Protein AF-A0A7H4LMU4-F1 (afdb_monomer_lite)

Organism: Triticum aestivum (NCBI:txid4565)

Radius of gyration: 46.39 Å; chains: 1; bounding box: 99×29×148 Å

InterPro domains:
  IPR010666 Zinc finger, GRF-type [PS51999] (40-100)

Structure (mmCIF, N/CA/C/O backbone):
data_AF-A0A7H4LMU4-F1
#
_entry.id   AF-A0A7H4LMU4-F1
#
loop_
_atom_site.group_PDB
_atom_site.id
_atom_site.type_symbol
_atom_site.label_atom_id
_atom_site.label_alt_id
_atom_site.label_comp_id
_atom_site.label_asym_id
_atom_site.label_entity_id
_atom_site.label_seq_id
_atom_site.pdbx_PDB_ins_code
_atom_site.Cartn_x
_atom_site.Cartn_y
_atom_site.Cartn_z
_atom_site.occupancy
_atom_site.B_iso_or_equiv
_atom_site.auth_seq_id
_atom_site.auth_comp_id
_atom_site.auth_asym_id
_atom_site.auth_atom_id
_atom_site.pdbx_PDB_model_num
ATOM 1 N N . MET A 1 1 ? -43.221 9.398 47.547 1.00 35.50 1 MET A N 1
ATOM 2 C CA . MET A 1 1 ? -42.516 10.028 46.412 1.00 35.50 1 MET A CA 1
ATOM 3 C C . MET A 1 1 ? -41.395 9.095 45.989 1.00 35.50 1 MET A C 1
ATOM 5 O O . MET A 1 1 ? -40.443 8.945 46.739 1.00 35.50 1 MET A O 1
ATOM 9 N N . ALA A 1 2 ? -41.553 8.392 44.868 1.00 40.28 2 ALA A N 1
ATOM 10 C CA . ALA A 1 2 ? -40.481 7.591 44.286 1.00 40.28 2 ALA A CA 1
ATOM 11 C C . ALA A 1 2 ? -39.760 8.475 43.265 1.00 40.28 2 ALA A C 1
ATOM 13 O O . ALA A 1 2 ? -40.373 8.904 42.289 1.00 40.28 2 ALA A O 1
ATOM 14 N N . SER A 1 3 ? -38.494 8.805 43.527 1.00 40.16 3 SER A N 1
ATOM 15 C CA . SER A 1 3 ? -37.635 9.470 42.549 1.00 40.16 3 SER A CA 1
ATOM 16 C C . SER A 1 3 ? -37.520 8.583 41.313 1.00 40.16 3 SER A C 1
ATOM 18 O O . SER A 1 3 ? -36.828 7.567 41.344 1.00 40.16 3 SER A O 1
ATOM 20 N N . SER A 1 4 ? -38.175 8.977 40.221 1.00 43.69 4 SER A N 1
ATOM 21 C CA . SER A 1 4 ? -37.789 8.551 38.877 1.00 43.69 4 SER A CA 1
ATOM 22 C C . SER A 1 4 ? -36.368 9.042 38.643 1.00 43.69 4 SER A C 1
ATOM 24 O O . SER A 1 4 ? -36.158 10.193 38.264 1.00 43.69 4 SER A O 1
ATOM 26 N N . GLY A 1 5 ? -35.380 8.188 38.913 1.00 42.03 5 GLY A N 1
ATOM 27 C CA . GLY A 1 5 ? -34.031 8.403 38.419 1.00 42.03 5 GLY A CA 1
ATOM 28 C C . GLY A 1 5 ? -34.125 8.504 36.904 1.00 42.03 5 GLY A C 1
ATOM 29 O O . GLY A 1 5 ? -34.467 7.525 36.243 1.00 42.03 5 GLY A O 1
ATOM 30 N N . SER A 1 6 ? -33.904 9.696 36.353 1.00 44.16 6 SER A N 1
ATOM 31 C CA . SER A 1 6 ? -33.800 9.875 34.913 1.00 44.16 6 SER A CA 1
ATOM 32 C C . SER A 1 6 ? -32.672 8.974 34.435 1.00 44.16 6 SER A C 1
ATOM 34 O O . SER A 1 6 ? -31.507 9.228 34.738 1.00 44.16 6 SER A O 1
ATOM 36 N N . VAL A 1 7 ? -33.013 7.897 33.728 1.00 52.00 7 VAL A N 1
ATOM 37 C CA . VAL A 1 7 ? -32.030 7.075 33.027 1.00 52.00 7 VAL A CA 1
ATOM 38 C C . VAL A 1 7 ? -31.529 7.943 31.883 1.00 52.00 7 VAL A C 1
ATOM 40 O O . VAL A 1 7 ? -32.115 7.979 30.801 1.00 52.00 7 VAL A O 1
ATOM 43 N N . THR A 1 8 ? -30.517 8.760 32.162 1.00 58.56 8 THR A N 1
ATOM 44 C CA . THR A 1 8 ? -29.895 9.624 31.169 1.00 58.56 8 THR A CA 1
ATOM 45 C C . THR A 1 8 ? -29.404 8.714 30.058 1.00 58.56 8 THR A C 1
ATOM 47 O O . THR A 1 8 ? -28.619 7.794 30.290 1.00 58.56 8 THR A O 1
ATOM 50 N N . ARG A 1 9 ? -29.957 8.911 28.862 1.00 62.34 9 ARG A N 1
ATOM 51 C CA . ARG A 1 9 ? -29.692 8.070 27.699 1.00 62.34 9 ARG A CA 1
ATOM 52 C C . ARG A 1 9 ? -28.171 7.985 27.496 1.00 62.34 9 ARG A C 1
ATOM 54 O O . ARG A 1 9 ? -27.531 9.037 27.462 1.00 62.34 9 ARG A O 1
ATOM 61 N N . PRO A 1 10 ? -27.581 6.781 27.396 1.00 66.06 10 PRO A N 1
ATOM 62 C CA . PRO A 1 10 ? -26.133 6.657 27.393 1.00 66.06 10 PRO A CA 1
ATOM 63 C C . PRO A 1 10 ? -25.537 7.362 26.167 1.00 66.06 10 PRO A C 1
ATOM 65 O O . PRO A 1 10 ? -26.135 7.292 25.080 1.00 66.06 10 PRO A O 1
ATOM 68 N N . PRO A 1 11 ? -24.386 8.042 26.331 1.00 72.12 11 PRO A N 1
ATOM 69 C CA . PRO A 1 11 ? -23.721 8.739 25.241 1.00 72.12 11 PRO A CA 1
ATOM 70 C C . PRO A 1 11 ? -23.338 7.738 24.146 1.00 72.12 11 PRO A C 1
ATOM 72 O O . PRO A 1 11 ? -22.890 6.627 24.431 1.00 72.12 11 PRO A O 1
ATOM 75 N N . CYS A 1 12 ? -23.569 8.122 22.892 1.00 80.00 12 CYS A N 1
ATOM 76 C CA . CYS A 1 12 ? -23.184 7.353 21.713 1.00 80.00 12 CYS A CA 1
ATOM 77 C C . CYS A 1 12 ? -21.954 8.011 21.091 1.00 80.00 12 CYS A C 1
ATOM 79 O O . CYS A 1 12 ? -21.925 9.234 20.951 1.00 80.00 12 CYS A O 1
ATOM 81 N N . ALA A 1 13 ? -20.964 7.211 20.708 1.00 81.00 13 ALA A N 1
ATOM 82 C CA . ALA A 1 13 ? -19.795 7.700 19.987 1.00 81.00 13 ALA A CA 1
ATOM 83 C C . ALA A 1 13 ? -20.158 8.140 18.551 1.00 81.00 13 ALA A C 1
ATOM 85 O O . ALA A 1 13 ? -21.231 7.807 18.029 1.00 81.00 13 ALA A O 1
ATOM 86 N N . ASN A 1 14 ? -19.276 8.921 17.915 1.00 81.19 14 ASN A N 1
ATOM 87 C CA . ASN A 1 14 ? -19.526 9.475 16.584 1.00 81.19 14 ASN A CA 1
ATOM 88 C C . ASN A 1 14 ? -19.548 8.370 15.535 1.00 81.19 14 ASN A C 1
ATOM 90 O O . ASN A 1 14 ? -18.605 7.607 15.415 1.00 81.19 14 ASN A O 1
ATOM 94 N N . ARG A 1 15 ? -20.581 8.309 14.698 1.00 79.56 15 ARG A N 1
ATOM 95 C CA . ARG A 1 15 ? -20.744 7.226 13.710 1.00 79.56 15 ARG A CA 1
ATOM 96 C C . ARG A 1 15 ? -19.543 7.026 12.769 1.00 79.56 15 ARG A C 1
ATOM 98 O O . ARG A 1 15 ? -19.330 5.905 12.321 1.00 79.56 15 ARG A O 1
ATOM 105 N N . GLU A 1 16 ? -18.785 8.074 12.461 1.00 82.06 16 GLU A N 1
ATOM 106 C CA . GLU A 1 16 ? -17.589 8.006 11.601 1.00 82.06 16 GLU A CA 1
ATOM 107 C C . GLU A 1 16 ? -16.468 7.153 12.213 1.00 82.06 16 GLU A C 1
ATOM 109 O O . GLU A 1 16 ? -15.702 6.496 11.499 1.00 82.06 16 GLU A O 1
ATOM 114 N N . ASP A 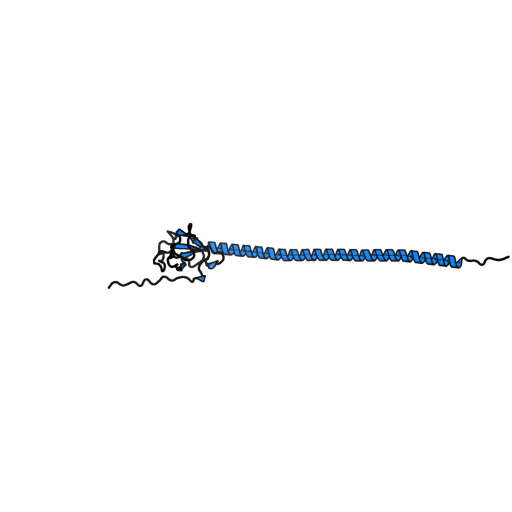1 17 ? -16.454 7.080 13.541 1.00 84.88 17 ASP A N 1
ATOM 115 C CA . ASP A 1 17 ? -15.478 6.355 14.345 1.00 84.88 17 ASP A CA 1
ATOM 116 C C . ASP A 1 17 ? -15.746 4.851 14.378 1.00 84.88 17 ASP A C 1
ATOM 118 O O . ASP A 1 17 ? -14.875 4.078 14.762 1.00 84.88 17 ASP A O 1
ATOM 122 N N . MET A 1 18 ? -16.940 4.417 13.969 1.00 85.69 18 MET A N 1
ATOM 123 C CA . MET A 1 18 ? -17.316 3.008 13.965 1.00 85.69 18 MET A CA 1
ATOM 124 C C . MET A 1 18 ? -16.359 2.191 13.081 1.00 85.69 18 MET A C 1
ATOM 126 O O . MET A 1 18 ? -16.241 2.500 11.892 1.00 85.69 18 MET A O 1
ATOM 130 N N . PRO A 1 19 ? -15.703 1.143 13.605 1.00 86.75 19 PRO A N 1
ATOM 131 C CA . PRO A 1 19 ? -14.896 0.239 12.791 1.00 86.75 19 PRO A CA 1
ATOM 132 C C . PRO A 1 19 ? -15.731 -0.501 11.748 1.00 86.75 19 PRO A C 1
ATOM 134 O O . PRO A 1 19 ? -16.823 -0.977 12.054 1.00 86.75 19 PRO A O 1
ATOM 137 N N . ASP A 1 20 ? -15.187 -0.681 10.542 1.00 85.94 20 ASP A N 1
ATOM 138 C CA . ASP A 1 20 ? -15.837 -1.506 9.510 1.00 85.94 20 ASP A CA 1
ATOM 139 C C . ASP A 1 20 ? -15.544 -3.005 9.699 1.00 85.94 20 ASP A C 1
ATOM 141 O O . ASP A 1 20 ? -16.188 -3.863 9.094 1.00 85.94 20 ASP A O 1
ATOM 145 N N . LYS A 1 21 ? -14.530 -3.328 10.511 1.00 88.06 21 LYS A N 1
ATOM 146 C CA . LYS A 1 21 ? -14.088 -4.693 10.802 1.00 88.06 21 LYS A CA 1
ATOM 147 C C . LYS A 1 21 ? -13.901 -4.883 12.294 1.00 88.06 21 LYS A C 1
ATOM 149 O O . LYS A 1 21 ? -13.263 -4.062 12.953 1.00 88.06 21 LYS A O 1
ATOM 154 N N . TRP A 1 22 ? -14.409 -5.998 12.796 1.00 91.00 22 TRP A N 1
ATOM 155 C CA . TRP A 1 22 ? -14.341 -6.339 14.204 1.00 91.00 22 TRP A CA 1
ATOM 156 C C . TRP A 1 22 ? -14.351 -7.844 14.422 1.00 91.00 22 TRP A C 1
ATOM 158 O O . TRP A 1 22 ? -14.751 -8.618 13.550 1.00 91.00 22 TRP A O 1
ATOM 168 N N . THR A 1 23 ? -13.987 -8.231 15.635 1.00 91.00 23 THR A N 1
ATOM 169 C CA . THR A 1 23 ? -14.189 -9.575 16.169 1.00 91.00 23 THR A CA 1
ATOM 170 C C . THR A 1 23 ? -14.958 -9.493 17.477 1.00 91.00 23 THR A C 1
ATOM 172 O O . THR A 1 23 ? -14.843 -8.508 18.214 1.00 91.00 23 THR A O 1
ATOM 175 N N . ASP A 1 24 ? -15.743 -10.528 17.762 1.00 90.12 24 ASP A N 1
ATOM 176 C CA . ASP A 1 24 ? -16.393 -10.659 19.061 1.00 90.12 24 ASP A CA 1
ATOM 177 C C . ASP A 1 24 ? -15.339 -10.781 20.162 1.00 90.12 24 ASP A C 1
ATOM 179 O O . ASP A 1 24 ? -14.269 -11.367 19.971 1.00 90.12 24 ASP A O 1
ATOM 183 N N . ALA A 1 25 ? -15.636 -10.176 21.305 1.00 90.44 25 ALA A N 1
ATOM 184 C CA . ALA A 1 25 ? -14.759 -10.173 22.458 1.00 90.44 25 ALA A CA 1
ATOM 185 C C . ALA A 1 25 ? -15.578 -10.209 23.745 1.00 90.44 25 ALA A C 1
ATOM 187 O O . ALA A 1 25 ? -16.778 -9.939 23.759 1.00 90.44 25 ALA A O 1
ATOM 188 N N . GLU A 1 26 ? -14.903 -10.516 24.843 1.00 88.50 26 GLU A N 1
ATOM 189 C CA . GLU A 1 26 ? -15.482 -10.489 26.179 1.00 88.50 26 GLU A CA 1
ATOM 190 C C . GLU A 1 26 ? -14.710 -9.501 27.054 1.00 88.50 26 GLU A C 1
ATOM 192 O O . GLU A 1 26 ? -13.543 -9.188 26.796 1.00 88.50 26 GLU A O 1
ATOM 197 N N . LEU A 1 27 ? -15.377 -8.991 28.091 1.00 87.31 27 LEU A N 1
ATOM 198 C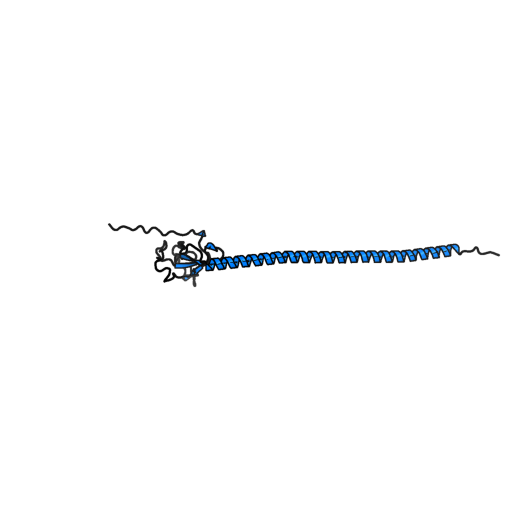 CA . LEU A 1 27 ? -14.699 -8.233 29.136 1.00 87.31 27 LEU A CA 1
ATOM 199 C C . LEU A 1 27 ? -13.777 -9.162 29.926 1.00 87.31 27 LEU A C 1
ATOM 201 O O . LEU A 1 27 ? -14.127 -10.304 30.237 1.00 87.31 27 LEU A O 1
ATOM 205 N N . ASP A 1 28 ? -12.604 -8.655 30.285 1.00 87.31 28 ASP A N 1
ATOM 206 C CA . ASP A 1 28 ? -11.672 -9.381 31.126 1.00 87.31 28 ASP A CA 1
ATOM 207 C C . ASP A 1 28 ? -12.224 -9.416 32.554 1.00 87.31 28 ASP A C 1
ATOM 209 O O . ASP A 1 28 ? -12.401 -8.389 33.212 1.00 87.31 28 ASP A O 1
ATOM 213 N N . LYS A 1 29 ? -12.482 -10.626 33.056 1.00 84.56 29 LYS A N 1
ATOM 214 C CA . LYS A 1 29 ? -13.092 -10.842 34.375 1.00 84.56 29 LYS A CA 1
ATOM 215 C C . LYS A 1 29 ? -12.247 -10.339 35.539 1.00 84.56 29 LYS A C 1
ATOM 217 O O . LYS A 1 29 ? -12.725 -10.422 36.662 1.00 84.56 29 LYS A O 1
ATOM 222 N N . VAL A 1 30 ? -10.998 -9.923 35.331 1.00 84.69 30 VAL A N 1
ATOM 223 C CA . VAL A 1 30 ? -10.099 -9.378 36.355 1.00 84.69 30 VAL A CA 1
ATOM 224 C C . VAL A 1 30 ? -9.943 -7.873 36.193 1.00 84.69 30 VAL A C 1
ATOM 226 O O . VAL A 1 30 ? -10.105 -7.155 37.177 1.00 84.69 30 VAL A O 1
ATOM 229 N N . LYS A 1 31 ? -9.658 -7.400 34.979 1.00 82.62 31 LYS A N 1
ATOM 230 C CA . LYS A 1 31 ? -9.387 -5.987 34.683 1.00 82.62 31 LYS A CA 1
ATOM 231 C C . LYS A 1 31 ? -10.654 -5.143 34.595 1.00 82.62 31 LYS A C 1
ATOM 233 O O . LYS A 1 31 ? -10.632 -3.987 34.997 1.00 82.62 31 LYS A O 1
ATOM 238 N N . ASP A 1 32 ? -11.751 -5.729 34.125 1.00 86.12 32 ASP A N 1
ATOM 239 C CA . ASP A 1 32 ? -13.002 -5.020 33.852 1.00 86.12 32 ASP A CA 1
ATOM 240 C C . ASP A 1 32 ? -14.103 -5.379 34.871 1.00 86.12 32 ASP A C 1
ATOM 242 O O . ASP A 1 32 ? -15.287 -5.196 34.598 1.00 86.12 32 ASP A O 1
ATOM 246 N N . LYS A 1 33 ? -13.738 -5.893 36.058 1.00 82.62 33 LYS A N 1
ATOM 247 C CA . LYS A 1 33 ? -14.691 -6.327 37.105 1.00 82.62 33 LYS A CA 1
ATOM 248 C C . LYS A 1 33 ? -15.721 -5.262 37.475 1.00 82.62 33 LYS A C 1
ATOM 250 O O . LYS A 1 33 ? -16.879 -5.592 37.716 1.00 82.62 33 LYS A O 1
ATOM 255 N N . ASP A 1 34 ? -15.292 -4.006 37.504 1.00 83.00 34 ASP A N 1
ATOM 256 C CA . ASP A 1 34 ? -16.126 -2.871 37.899 1.00 83.00 34 ASP A CA 1
ATOM 257 C C . ASP A 1 34 ? -16.828 -2.201 36.705 1.00 83.00 34 ASP A C 1
ATOM 259 O O . ASP A 1 34 ? -17.633 -1.282 36.883 1.00 83.00 34 ASP A O 1
ATOM 263 N N . MET A 1 35 ? -16.561 -2.654 35.473 1.00 80.88 35 MET A N 1
ATOM 264 C CA . MET A 1 35 ? -17.210 -2.110 34.285 1.00 80.88 35 MET A CA 1
ATOM 265 C C . MET A 1 35 ? -18.631 -2.653 34.159 1.00 80.88 35 MET A C 1
ATOM 267 O O . MET A 1 35 ? -18.863 -3.832 33.896 1.00 80.88 35 MET A O 1
ATOM 271 N N . ARG A 1 36 ? -19.614 -1.759 34.284 1.00 83.69 36 ARG A N 1
ATOM 272 C CA . ARG A 1 36 ? -21.000 -2.077 33.938 1.00 83.69 36 ARG A CA 1
ATOM 273 C C . ARG A 1 36 ? -21.185 -1.993 32.431 1.00 83.69 36 ARG A C 1
ATOM 275 O O . ARG A 1 36 ? -21.047 -0.918 31.851 1.00 83.69 36 ARG A O 1
ATOM 282 N N . THR A 1 37 ? -21.570 -3.107 31.818 1.00 85.94 37 THR A N 1
ATOM 283 C CA . THR A 1 37 ? -22.012 -3.121 30.423 1.00 85.94 37 THR A CA 1
ATOM 284 C C . THR A 1 37 ? -23.250 -2.230 30.272 1.00 85.94 37 THR A C 1
ATOM 286 O O . THR A 1 37 ? -24.263 -2.492 30.929 1.00 85.94 37 THR A O 1
ATOM 289 N N . PRO A 1 38 ? -23.206 -1.173 29.441 1.00 87.75 38 PRO A N 1
ATOM 290 C CA . PRO A 1 38 ? -24.340 -0.280 29.268 1.00 87.75 38 PRO A CA 1
ATOM 291 C C . PRO A 1 38 ? -25.489 -0.998 28.555 1.00 87.75 38 PRO A C 1
ATOM 293 O O . PRO A 1 38 ? -25.277 -1.834 27.667 1.00 87.75 38 PRO A O 1
ATOM 296 N N . SER A 1 39 ? -26.721 -0.637 28.905 1.00 86.69 39 SER A N 1
ATOM 297 C CA . SER A 1 39 ? -27.880 -0.954 28.077 1.00 86.69 39 SER A CA 1
ATOM 298 C C . SER A 1 39 ? -27.927 0.003 26.889 1.00 86.69 39 SER A C 1
ATOM 300 O O . SER A 1 39 ? -27.685 1.203 27.012 1.00 86.69 39 SER A O 1
ATOM 302 N N . CYS A 1 40 ? -28.207 -0.525 25.703 1.00 85.38 40 CYS A N 1
ATOM 303 C CA . CYS A 1 40 ? -28.396 0.305 24.520 1.00 85.38 40 CYS A CA 1
ATOM 304 C C . CYS A 1 40 ? -29.735 1.065 24.588 1.00 85.38 40 CYS A C 1
ATOM 306 O O . CYS A 1 40 ? -30.551 0.865 25.486 1.00 85.38 40 CYS A O 1
ATOM 308 N N . TRP A 1 41 ? -30.027 1.899 23.585 1.00 80.75 41 TRP A N 1
ATOM 309 C CA . TRP A 1 41 ? -31.317 2.602 23.499 1.00 80.75 41 TRP A CA 1
ATOM 310 C C . TRP A 1 41 ? -32.539 1.682 23.345 1.00 80.75 41 TRP A C 1
ATOM 312 O O . TRP A 1 41 ? -33.659 2.157 23.492 1.00 80.75 41 TRP A O 1
ATOM 322 N N . CYS A 1 42 ? -32.332 0.397 23.048 1.00 80.81 42 CYS A N 1
ATOM 323 C CA . CYS A 1 42 ? -33.389 -0.615 22.996 1.00 80.81 42 CYS A CA 1
ATOM 324 C C . CYS A 1 42 ? -33.647 -1.282 24.357 1.00 80.81 42 CYS A C 1
ATOM 326 O O . CYS A 1 42 ? -34.585 -2.058 24.468 1.00 80.81 42 CYS A O 1
ATOM 328 N N . GLY A 1 43 ? -32.833 -0.999 25.381 1.00 81.12 43 GLY A N 1
ATOM 329 C CA . GLY A 1 43 ? -32.918 -1.637 26.699 1.00 81.12 43 GLY A CA 1
ATOM 330 C C . GLY A 1 43 ? -32.075 -2.908 26.840 1.00 81.12 43 GLY A C 1
ATOM 331 O O . GLY A 1 43 ? -31.740 -3.275 27.963 1.00 81.12 43 GLY A O 1
ATOM 332 N N . ASP A 1 44 ? -31.654 -3.525 25.732 1.00 84.25 44 ASP A N 1
ATOM 333 C CA . ASP A 1 44 ? -30.799 -4.717 25.750 1.00 84.25 44 ASP A CA 1
ATOM 334 C C . ASP A 1 44 ? -29.357 -4.406 26.175 1.00 84.25 44 ASP A C 1
ATOM 336 O O . ASP A 1 44 ? -28.812 -3.336 25.874 1.00 84.25 44 ASP A O 1
ATOM 340 N N . VAL A 1 45 ? -28.717 -5.380 26.825 1.00 88.50 45 VAL A N 1
ATOM 341 C CA . VAL A 1 45 ? -27.305 -5.326 27.230 1.00 88.50 45 VAL A CA 1
ATOM 342 C C . VAL A 1 45 ? -26.405 -5.356 25.993 1.00 88.50 45 VAL A C 1
ATOM 344 O O . VAL A 1 45 ? -26.575 -6.199 25.112 1.00 88.50 45 VAL A O 1
ATOM 347 N N . CYS A 1 46 ? -25.445 -4.434 25.910 1.00 90.06 46 CYS A N 1
ATOM 348 C CA . CYS A 1 46 ? -24.529 -4.367 24.772 1.00 90.06 46 CYS A CA 1
ATOM 349 C C . CYS A 1 46 ? -23.565 -5.562 24.704 1.00 90.06 46 CYS A C 1
ATOM 351 O O . CYS A 1 46 ? -23.143 -6.103 25.723 1.00 90.06 46 CYS A O 1
ATOM 353 N N . LYS A 1 47 ? -23.161 -5.930 23.486 1.00 90.25 47 LYS A N 1
ATOM 354 C CA . LYS A 1 47 ? -22.056 -6.861 23.221 1.00 90.25 47 LYS A CA 1
ATOM 355 C C . LYS A 1 47 ? -20.730 -6.111 23.206 1.00 90.25 47 LYS A C 1
ATOM 357 O O . LYS A 1 47 ? -20.701 -4.924 22.879 1.00 90.25 47 LYS A O 1
ATOM 362 N N . VAL A 1 48 ? -19.644 -6.815 23.504 1.00 92.44 48 VAL A N 1
ATOM 363 C CA . VAL A 1 48 ? -18.283 -6.281 23.405 1.00 92.44 48 VAL A CA 1
ATOM 364 C C . VAL A 1 48 ? -17.642 -6.751 22.115 1.00 92.44 48 VAL A C 1
ATOM 366 O O . VAL A 1 48 ? -17.776 -7.906 21.715 1.00 92.44 48 VAL A O 1
ATOM 369 N N . LYS A 1 49 ? -16.945 -5.833 21.456 1.00 92.75 49 LYS A N 1
ATOM 370 C CA . LYS A 1 49 ? -16.213 -6.097 20.224 1.00 92.75 49 LYS A CA 1
ATOM 371 C C . LYS A 1 49 ? -14.858 -5.436 20.249 1.00 92.75 49 LYS A C 1
ATOM 373 O O . LYS A 1 49 ? -14.689 -4.414 20.906 1.00 92.75 49 LYS A O 1
ATOM 378 N N . VAL A 1 50 ? -13.921 -6.009 19.504 1.00 94.44 50 VAL A N 1
ATOM 379 C CA . VAL A 1 50 ? -12.593 -5.440 19.256 1.00 94.44 50 VAL A CA 1
ATOM 380 C C . VAL A 1 50 ? -12.527 -5.003 17.802 1.00 94.44 50 VAL A C 1
ATOM 382 O O . VAL A 1 50 ? -12.869 -5.775 16.908 1.00 94.44 50 VAL A O 1
ATOM 385 N N . SER A 1 51 ? -12.075 -3.775 17.556 1.00 93.06 51 SER A N 1
ATOM 386 C CA . SER A 1 51 ? -11.784 -3.313 16.200 1.00 93.06 51 SER A CA 1
ATOM 387 C C . SER A 1 51 ? -10.591 -4.072 15.628 1.00 93.06 51 SER A C 1
ATOM 389 O O . SER A 1 51 ? -9.518 -4.109 16.225 1.00 93.06 51 SER A O 1
ATOM 391 N N . THR A 1 52 ? -10.745 -4.615 14.428 1.00 91.75 52 THR A N 1
ATOM 392 C CA . THR A 1 52 ? -9.633 -5.167 13.638 1.00 91.75 52 THR A CA 1
ATOM 393 C C . THR A 1 52 ? -9.427 -4.355 12.360 1.00 91.75 52 THR A C 1
ATOM 395 O O . THR A 1 52 ? -8.920 -4.856 11.350 1.00 91.75 52 THR A O 1
ATOM 398 N N . ASP A 1 53 ? -9.908 -3.111 12.353 1.00 88.81 53 ASP A N 1
ATOM 399 C CA . ASP A 1 53 ? -9.886 -2.256 11.178 1.00 88.81 53 ASP A CA 1
ATOM 400 C C . ASP A 1 53 ? -8.530 -1.565 11.006 1.00 88.81 53 ASP A C 1
ATOM 402 O O . ASP A 1 53 ? -8.308 -0.433 11.431 1.00 88.81 53 ASP A O 1
ATOM 406 N N . ARG A 1 54 ? -7.633 -2.241 10.283 1.00 84.38 54 ARG A N 1
ATOM 407 C CA . ARG A 1 54 ? -6.311 -1.718 9.900 1.00 84.38 54 ARG A CA 1
ATOM 408 C C . ARG A 1 54 ? -6.347 -0.416 9.094 1.00 84.38 54 ARG A C 1
ATOM 410 O O . ARG A 1 54 ? -5.315 0.239 8.973 1.00 84.38 54 ARG A O 1
ATOM 417 N N . LYS A 1 55 ? -7.482 -0.039 8.487 1.00 85.06 55 LYS A N 1
ATOM 418 C CA . LYS A 1 55 ? -7.590 1.252 7.783 1.00 85.06 55 LYS A CA 1
ATOM 419 C C . LYS A 1 55 ? -7.753 2.409 8.764 1.00 85.06 55 LYS A C 1
ATOM 421 O O . LYS A 1 55 ? -7.292 3.510 8.479 1.00 85.06 55 LYS A O 1
ATOM 426 N N . LYS A 1 56 ? -8.380 2.152 9.912 1.00 85.75 56 LYS A N 1
ATOM 427 C CA . LYS A 1 56 ? -8.584 3.109 10.998 1.00 85.75 56 LYS A CA 1
ATOM 428 C C . LYS A 1 56 ? -7.638 2.762 12.145 1.00 85.75 56 LYS A C 1
ATOM 430 O O . LYS A 1 56 ? -8.071 2.274 13.186 1.00 85.75 56 LYS A O 1
ATOM 435 N N . SER A 1 57 ? -6.345 3.031 11.957 1.00 85.75 57 SER A N 1
ATOM 436 C CA . SER A 1 57 ? -5.281 2.671 12.912 1.00 85.75 57 SER A CA 1
ATOM 437 C C . SER A 1 57 ? -5.548 3.150 14.344 1.00 85.75 57 SER A C 1
ATOM 439 O O . SER A 1 57 ? -5.257 2.446 15.302 1.00 85.75 57 SER A O 1
ATOM 441 N N . TRP A 1 58 ? -6.174 4.313 14.502 1.00 85.44 58 TRP A N 1
ATOM 442 C CA . TRP A 1 58 ? -6.533 4.881 15.803 1.00 85.44 58 TRP A CA 1
ATOM 443 C C . TRP A 1 58 ? -7.700 4.149 16.511 1.00 85.44 58 TRP A C 1
ATOM 445 O O . TRP A 1 58 ? -7.957 4.380 17.695 1.00 85.44 58 TRP A O 1
ATOM 455 N N . THR A 1 59 ? -8.406 3.264 15.799 1.00 89.06 59 THR A N 1
ATOM 456 C CA . THR A 1 59 ? -9.441 2.374 16.350 1.00 89.06 59 THR A CA 1
ATOM 457 C C . THR A 1 59 ? -8.967 0.937 16.521 1.00 89.06 59 THR A C 1
ATOM 459 O O . THR A 1 59 ? -9.545 0.225 17.331 1.00 89.06 59 THR A O 1
ATOM 462 N N . GLU A 1 60 ? -7.963 0.492 15.760 1.00 91.44 60 GLU A N 1
ATOM 463 C CA . GLU A 1 60 ? -7.506 -0.901 15.741 1.00 91.44 60 GLU A CA 1
ATOM 464 C C . GLU A 1 60 ? -7.130 -1.384 17.148 1.00 91.44 60 GLU A C 1
ATOM 466 O O . GLU A 1 60 ? -6.481 -0.678 17.914 1.00 91.44 60 GLU A O 1
ATOM 471 N N . GLY A 1 61 ? -7.576 -2.583 17.515 1.00 91.75 61 GLY A N 1
ATOM 472 C CA . GLY A 1 61 ? -7.339 -3.182 18.826 1.00 91.75 61 GLY A CA 1
ATOM 473 C C . GLY A 1 61 ? -8.189 -2.620 19.965 1.00 91.75 61 GLY A C 1
ATOM 474 O O . GLY A 1 61 ? -8.229 -3.233 21.029 1.00 91.75 61 GLY A O 1
ATOM 475 N N . ARG A 1 62 ? -8.899 -1.501 19.772 1.00 93.62 62 ARG A N 1
ATOM 476 C CA . ARG A 1 62 ? -9.759 -0.929 20.814 1.00 93.62 62 ARG A CA 1
ATOM 477 C C . ARG A 1 62 ? -11.053 -1.711 20.950 1.00 93.62 62 ARG A C 1
ATOM 479 O O . ARG A 1 62 ? -11.676 -2.104 19.956 1.00 93.62 62 ARG A O 1
ATOM 486 N N . ARG A 1 63 ? -11.480 -1.876 22.197 1.00 93.69 63 ARG A N 1
ATOM 487 C CA . ARG A 1 63 ? -12.753 -2.485 22.560 1.00 93.69 63 ARG A CA 1
ATOM 488 C C . ARG A 1 63 ? -13.862 -1.450 22.606 1.00 93.69 63 ARG A C 1
ATOM 490 O O . ARG A 1 63 ? -13.661 -0.306 23.021 1.00 93.69 63 ARG A O 1
ATOM 497 N N . TYR A 1 64 ? -15.053 -1.866 22.208 1.00 92.50 64 TYR A N 1
ATOM 498 C CA . TYR A 1 64 ? -16.251 -1.041 22.246 1.00 92.50 64 TYR A CA 1
ATOM 499 C C . TYR A 1 64 ? -17.492 -1.873 22.549 1.00 92.50 64 TYR A C 1
ATOM 501 O O . TYR A 1 64 ? -17.561 -3.070 22.259 1.00 92.50 64 TYR A O 1
ATOM 509 N N . PHE A 1 65 ? -18.485 -1.210 23.132 1.00 91.88 65 PHE A N 1
ATOM 510 C CA . PHE A 1 65 ? -19.823 -1.746 23.300 1.00 91.88 65 PHE A CA 1
ATOM 511 C C . PHE A 1 65 ? -20.653 -1.463 22.054 1.00 91.88 65 PHE A C 1
ATOM 513 O O . PHE A 1 65 ? -20.631 -0.350 21.525 1.00 91.88 65 PHE A O 1
ATOM 520 N N . VAL A 1 66 ? -21.432 -2.449 21.620 1.00 91.38 66 VAL A N 1
ATOM 521 C CA . VAL A 1 66 ? -22.364 -2.327 20.498 1.00 91.38 66 VAL A CA 1
ATOM 522 C C . VAL A 1 66 ? -23.698 -2.990 20.836 1.00 91.38 66 VAL A C 1
ATOM 524 O O . VAL A 1 66 ? -23.750 -3.969 21.580 1.00 91.38 66 VAL A O 1
ATOM 527 N N . CYS A 1 67 ? -24.802 -2.475 20.297 1.00 88.75 67 CYS A N 1
ATOM 528 C CA . CYS A 1 67 ? -26.105 -3.117 20.478 1.00 88.75 67 CYS A CA 1
ATOM 529 C C . CYS A 1 67 ? -26.130 -4.553 19.896 1.00 88.75 67 CYS A C 1
ATOM 531 O O . CYS A 1 67 ? -25.584 -4.774 18.817 1.00 88.75 67 CYS A O 1
ATOM 533 N N . PRO A 1 68 ? -26.813 -5.526 20.533 1.00 82.88 68 PRO A N 1
ATOM 534 C CA . PRO A 1 68 ? -27.022 -6.856 19.953 1.00 82.88 68 PRO A CA 1
ATOM 535 C C . PRO A 1 68 ? -27.764 -6.843 18.610 1.00 82.88 68 PRO A C 1
ATOM 537 O O . PRO A 1 68 ? -27.463 -7.664 17.749 1.00 82.88 68 PRO A O 1
ATOM 540 N N . ASN A 1 69 ? -28.705 -5.909 18.427 1.00 79.88 69 ASN A N 1
ATOM 541 C CA . ASN A 1 69 ? -29.443 -5.680 17.179 1.00 79.88 69 ASN A CA 1
ATOM 542 C C . ASN A 1 69 ? -28.803 -4.546 16.353 1.00 79.88 69 ASN A C 1
ATOM 544 O O . ASN A 1 69 ? -29.483 -3.628 15.874 1.00 79.88 69 ASN A O 1
ATOM 548 N N . TYR A 1 70 ? -27.471 -4.543 16.262 1.00 76.44 70 TYR A N 1
ATOM 549 C CA . TYR A 1 70 ? -26.751 -3.530 15.503 1.00 76.44 70 TYR A CA 1
ATOM 550 C C . TYR A 1 70 ? -26.957 -3.719 14.003 1.00 76.44 70 TYR A C 1
ATOM 552 O O . TYR A 1 70 ? -26.817 -4.820 13.474 1.00 76.44 70 TYR A O 1
ATOM 560 N N . ALA A 1 71 ? -27.251 -2.617 13.312 1.00 66.00 71 ALA A N 1
ATOM 561 C CA . ALA A 1 71 ? -27.626 -2.602 11.896 1.00 66.00 71 ALA A CA 1
ATOM 562 C C . ALA A 1 71 ? -26.664 -3.362 10.964 1.00 66.00 71 ALA A C 1
ATOM 564 O O . ALA A 1 71 ? -27.095 -3.888 9.940 1.00 66.00 71 ALA A O 1
ATOM 565 N N . TYR A 1 72 ? -25.381 -3.411 11.323 1.00 66.50 72 TYR A N 1
ATOM 566 C CA . TYR A 1 72 ? -24.309 -3.984 10.509 1.00 66.50 72 TYR A CA 1
ATOM 567 C C . TYR A 1 72 ? -23.744 -5.295 11.078 1.00 66.50 72 TYR A C 1
ATOM 569 O O . TYR A 1 72 ? -22.828 -5.859 10.495 1.00 66.50 72 TYR A O 1
ATOM 577 N N . ASP A 1 73 ? -24.304 -5.796 12.184 1.00 68.31 73 ASP A N 1
ATOM 578 C CA . ASP A 1 73 ? -23.934 -7.070 12.819 1.00 68.31 73 ASP A CA 1
ATOM 579 C C . ASP A 1 73 ? -25.022 -8.135 12.656 1.00 68.31 73 ASP A C 1
ATOM 581 O O . ASP A 1 73 ? -25.281 -8.961 13.532 1.00 68.31 73 ASP A O 1
ATOM 585 N N . ARG A 1 74 ? -25.755 -8.069 11.547 1.00 66.00 74 ARG A N 1
ATOM 586 C CA . ARG A 1 74 ? -26.851 -8.996 11.320 1.00 66.00 74 ARG A CA 1
ATOM 587 C C . ARG A 1 74 ? -26.272 -10.300 10.795 1.00 66.00 74 ARG A C 1
ATOM 589 O O . ARG A 1 74 ? -25.696 -10.323 9.706 1.00 66.00 74 ARG A O 1
ATOM 596 N N . SER A 1 75 ? -26.439 -11.377 11.561 1.00 64.44 75 SER A N 1
ATOM 597 C CA . SER A 1 75 ? -26.150 -12.729 11.091 1.00 64.44 75 SER A CA 1
ATOM 598 C C . SER A 1 75 ? -26.817 -12.916 9.733 1.00 64.44 75 SER A C 1
ATOM 600 O O . SER A 1 75 ? -28.001 -12.600 9.573 1.00 64.44 75 SER A O 1
ATOM 602 N N . ARG A 1 76 ? -26.052 -13.376 8.739 1.00 69.00 76 ARG A N 1
ATOM 603 C CA . ARG A 1 76 ? -26.620 -13.667 7.425 1.00 69.00 76 ARG A CA 1
ATOM 604 C C . ARG A 1 76 ? -27.690 -14.748 7.630 1.00 69.00 76 ARG A C 1
ATOM 606 O O . ARG A 1 76 ? -27.339 -15.800 8.163 1.00 69.00 76 ARG A O 1
ATOM 613 N N . PRO A 1 77 ? -28.956 -14.502 7.257 1.00 70.94 77 PRO A N 1
ATOM 614 C CA . PRO A 1 77 ? -30.008 -15.506 7.385 1.00 70.94 77 PRO A CA 1
ATOM 615 C C . PRO A 1 77 ? -29.587 -16.786 6.657 1.00 70.94 77 PRO A C 1
ATOM 617 O O . PRO A 1 77 ? -29.079 -16.701 5.534 1.00 70.94 77 PRO A O 1
ATOM 620 N N . ALA A 1 78 ? -29.764 -17.949 7.286 1.00 76.62 78 ALA A N 1
ATOM 621 C CA . ALA A 1 78 ? -29.484 -19.230 6.637 1.00 76.62 78 ALA A CA 1
ATOM 622 C C . ALA A 1 78 ? -30.591 -19.560 5.623 1.00 76.62 78 ALA A C 1
ATOM 624 O O . ALA A 1 78 ? -30.314 -20.052 4.528 1.00 76.62 78 ALA A O 1
ATOM 625 N N . HIS A 1 79 ? -31.831 -19.197 5.954 1.00 77.81 79 HIS A N 1
ATOM 626 C CA . HIS A 1 79 ? -33.015 -19.357 5.124 1.00 77.81 79 HIS A CA 1
ATOM 627 C C . HIS A 1 79 ? -33.830 -18.057 5.050 1.00 77.81 79 HIS A C 1
ATOM 629 O O . HIS A 1 79 ? -33.785 -17.205 5.936 1.00 77.81 79 HIS A O 1
ATOM 635 N N . ALA A 1 80 ? -34.617 -17.899 3.982 1.00 72.25 80 ALA A N 1
ATOM 636 C CA . ALA A 1 80 ? -35.458 -16.714 3.772 1.00 72.25 80 ALA A CA 1
ATOM 637 C C . ALA A 1 80 ? -36.516 -16.518 4.877 1.00 72.25 80 ALA A C 1
ATOM 639 O O . ALA A 1 80 ? -36.937 -15.392 5.131 1.00 72.25 80 ALA A O 1
ATOM 640 N N . TYR A 1 81 ? -36.907 -17.603 5.552 1.00 75.88 81 TYR A N 1
ATOM 641 C CA . TYR A 1 81 ? -37.881 -17.601 6.645 1.00 75.88 81 TYR A CA 1
ATOM 642 C C . TYR A 1 81 ? -37.306 -17.118 7.984 1.00 75.88 81 TYR A C 1
ATOM 644 O O . TYR A 1 81 ? -38.073 -16.773 8.877 1.00 75.88 81 TYR A O 1
ATOM 652 N N . ASP A 1 82 ? -35.977 -17.033 8.117 1.00 72.88 82 ASP A N 1
ATOM 653 C CA . ASP A 1 82 ? -35.318 -16.525 9.331 1.00 72.88 82 ASP A CA 1
ATOM 654 C C . ASP A 1 82 ? -35.403 -14.989 9.432 1.00 72.88 82 ASP A C 1
ATOM 656 O O . ASP A 1 82 ? -35.040 -14.393 10.449 1.00 72.88 82 ASP A O 1
ATOM 660 N N . VAL A 1 83 ? -35.859 -14.319 8.365 1.00 70.31 83 VAL A N 1
ATOM 661 C CA . VAL A 1 83 ? -36.067 -12.871 8.341 1.00 70.31 83 VAL A CA 1
ATOM 662 C C . VAL A 1 83 ? -37.521 -12.579 8.710 1.00 70.31 83 VAL A C 1
ATOM 664 O O . VAL A 1 83 ? -38.413 -12.829 7.900 1.00 70.31 83 VAL A O 1
ATOM 667 N N . PRO A 1 84 ? -37.795 -12.020 9.902 1.00 68.31 84 PRO A N 1
ATOM 668 C CA . PRO A 1 84 ? -39.156 -11.663 10.269 1.00 68.31 84 PRO A CA 1
ATOM 669 C C . PRO A 1 84 ? -39.709 -10.583 9.319 1.00 68.31 84 PRO A C 1
ATOM 671 O O . PRO A 1 84 ? -38.956 -9.691 8.910 1.00 68.31 84 PRO A O 1
ATOM 674 N N . PRO A 1 85 ? -41.020 -10.614 9.007 1.00 68.25 85 PRO A N 1
ATOM 675 C CA . PRO A 1 85 ? -41.655 -9.688 8.064 1.00 68.25 85 PRO A CA 1
ATOM 676 C C . PRO A 1 85 ? -41.560 -8.216 8.500 1.00 68.25 85 PRO A C 1
ATOM 678 O O . PRO A 1 85 ? -41.525 -7.324 7.657 1.00 68.25 85 PRO A O 1
ATOM 681 N N . SER A 1 86 ? -41.443 -7.959 9.806 1.00 64.44 86 SER A N 1
ATOM 682 C CA . SER A 1 86 ? -41.092 -6.655 10.373 1.00 64.44 86 SER A CA 1
ATOM 683 C C . SER A 1 86 ? -39.801 -6.789 11.191 1.00 64.44 86 SER A C 1
ATOM 685 O O . SER A 1 86 ? -39.854 -7.229 12.345 1.00 64.44 86 SER A O 1
ATOM 687 N N . PRO A 1 87 ? -38.622 -6.468 10.629 1.00 65.50 87 PRO A N 1
ATOM 688 C CA . PRO A 1 87 ? -37.386 -6.520 11.394 1.00 65.50 87 PRO A CA 1
ATOM 689 C C . PRO A 1 87 ? -37.446 -5.519 12.561 1.00 65.50 87 PRO A C 1
ATOM 691 O O . PRO A 1 87 ? -37.921 -4.397 12.364 1.00 65.50 87 PRO A O 1
ATOM 694 N N . PRO A 1 88 ? -36.975 -5.889 13.768 1.00 65.19 88 PRO A N 1
ATOM 695 C CA . PRO A 1 88 ? -36.923 -4.958 14.889 1.00 65.19 88 PRO A CA 1
ATOM 696 C C . PRO A 1 88 ? -36.096 -3.720 14.509 1.00 65.19 88 PRO A C 1
ATOM 698 O O . PRO A 1 88 ? -35.123 -3.849 13.753 1.00 65.19 88 PRO A O 1
ATOM 701 N N . PRO A 1 89 ? -36.455 -2.521 15.007 1.00 69.38 89 PRO A N 1
ATOM 702 C CA . PRO A 1 89 ? -35.760 -1.290 14.655 1.00 69.38 89 PRO A CA 1
ATOM 703 C C . PRO A 1 89 ? -34.270 -1.427 14.970 1.00 69.38 89 PRO A C 1
ATOM 705 O O . PRO A 1 89 ? -33.880 -1.749 16.093 1.00 69.38 89 PRO A O 1
ATOM 708 N N . LEU A 1 90 ? -33.437 -1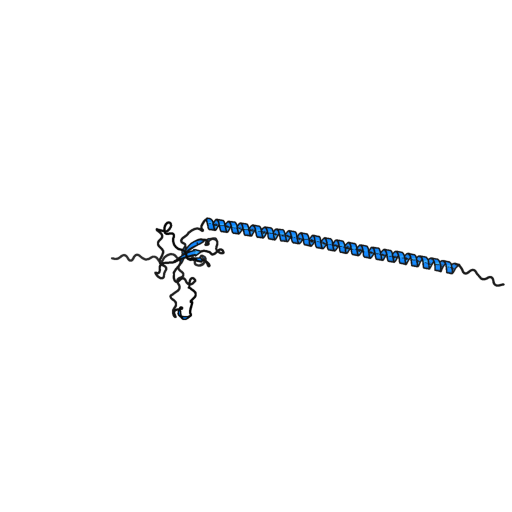.218 13.949 1.00 74.38 90 LEU A N 1
ATOM 709 C CA . LEU A 1 90 ? -31.995 -1.395 14.066 1.00 74.38 90 LEU A CA 1
ATOM 710 C C . LEU A 1 90 ? -31.420 -0.315 14.980 1.00 74.38 90 LEU A C 1
ATOM 712 O O . LEU A 1 90 ? -31.601 0.884 14.750 1.00 74.38 90 LEU A O 1
ATOM 716 N N . CYS A 1 91 ? -30.685 -0.742 16.000 1.00 81.44 91 CYS A N 1
ATOM 717 C CA . CYS A 1 91 ? -30.028 0.172 16.914 1.00 81.44 91 CYS A CA 1
ATOM 718 C C . CYS A 1 91 ? -28.648 0.534 16.373 1.00 81.44 91 CYS A C 1
ATOM 720 O O . CYS A 1 91 ? -27.907 -0.324 15.896 1.00 81.44 91 CYS A O 1
ATOM 722 N N . LYS A 1 92 ? -28.281 1.812 16.461 1.00 84.31 92 LYS A N 1
ATOM 723 C CA . LYS A 1 92 ? -26.951 2.302 16.059 1.00 84.31 92 LYS A CA 1
ATOM 724 C C . LYS A 1 92 ? -26.071 2.664 17.252 1.00 84.31 92 LYS A C 1
ATOM 726 O O . LYS A 1 92 ? -25.026 3.275 17.064 1.00 84.31 92 LYS A O 1
ATOM 731 N N . TYR A 1 93 ? -26.510 2.313 18.459 1.00 87.12 93 TYR A N 1
ATOM 732 C CA . TYR A 1 93 ? -25.774 2.611 19.675 1.00 87.12 93 TYR A CA 1
ATOM 733 C C . TYR A 1 93 ? -24.430 1.892 19.681 1.00 87.12 93 TYR A C 1
ATOM 735 O O . TYR A 1 93 ? -24.367 0.671 19.494 1.00 87.12 93 TYR A O 1
ATOM 743 N N . PHE A 1 94 ? -23.390 2.668 19.952 1.00 89.31 94 PHE A N 1
ATOM 744 C CA . PHE A 1 94 ? -22.088 2.153 20.308 1.00 89.31 94 PHE A CA 1
ATOM 745 C C . PHE A 1 94 ? -21.326 3.160 21.161 1.00 89.31 94 PHE A C 1
ATOM 747 O O . PHE A 1 94 ? -21.571 4.367 21.088 1.00 89.31 94 PHE A O 1
ATOM 754 N N . THR A 1 95 ? -20.382 2.663 21.949 1.00 91.00 95 THR A N 1
ATOM 755 C CA . THR A 1 95 ? -19.466 3.507 22.716 1.00 91.00 95 THR A CA 1
ATOM 756 C C . THR A 1 95 ? -18.133 2.804 22.909 1.00 91.00 95 THR A C 1
ATOM 758 O O . THR A 1 95 ? -18.086 1.584 23.065 1.00 91.00 95 THR A O 1
ATOM 761 N N . TRP A 1 96 ? -17.051 3.575 22.918 1.00 92.38 96 TRP A N 1
ATOM 762 C CA . TRP A 1 96 ? -15.714 3.063 23.196 1.00 92.38 96 TRP A CA 1
ATOM 763 C C . TRP A 1 96 ? -15.576 2.639 24.659 1.00 92.38 96 TRP A C 1
ATOM 765 O O . TRP A 1 96 ? -16.110 3.301 25.549 1.00 92.38 96 TRP A O 1
ATOM 775 N N . ILE A 1 97 ? -14.865 1.532 24.879 1.00 91.25 97 ILE A N 1
ATOM 776 C CA . ILE A 1 97 ? -14.414 1.087 26.203 1.00 91.25 97 ILE A CA 1
ATOM 777 C C . ILE A 1 97 ? -13.020 1.656 26.441 1.00 91.25 97 ILE A C 1
ATOM 779 O O . ILE A 1 97 ? -12.793 2.396 27.394 1.00 91.25 97 ILE A O 1
ATOM 783 N N . ASP A 1 98 ? -12.103 1.354 25.523 1.00 88.88 98 ASP A N 1
ATOM 784 C CA . ASP A 1 98 ? -10.721 1.800 25.624 1.00 88.88 98 ASP A CA 1
ATOM 785 C C . ASP A 1 98 ? -10.595 3.212 25.035 1.00 88.88 98 ASP A C 1
ATOM 787 O O . ASP A 1 98 ? -11.069 3.475 23.924 1.00 88.88 98 ASP A O 1
ATOM 791 N N . GLN A 1 99 ? -9.957 4.133 25.762 1.00 84.06 99 GLN A N 1
ATOM 792 C CA . GLN A 1 99 ? -9.682 5.493 25.271 1.00 84.06 99 GLN A CA 1
ATOM 793 C C . GLN A 1 99 ? -8.549 5.504 24.239 1.00 84.06 99 GLN A C 1
ATOM 795 O O . GLN A 1 99 ? -8.636 6.223 23.245 1.00 84.06 99 GLN A O 1
ATOM 800 N N . ASP A 1 100 ? -7.555 4.638 24.431 1.00 86.75 100 ASP A N 1
ATOM 801 C CA . ASP A 1 100 ? -6.351 4.556 23.613 1.00 86.75 100 ASP A CA 1
ATOM 802 C C . ASP A 1 100 ? -6.208 3.197 22.931 1.00 86.75 100 ASP A C 1
ATOM 804 O O . ASP A 1 100 ? -6.692 2.170 23.409 1.00 86.75 100 ASP A O 1
ATOM 808 N N . VAL A 1 101 ? -5.491 3.196 21.807 1.00 88.88 101 VAL A N 1
ATOM 809 C CA . VAL A 1 101 ? -5.035 1.971 21.141 1.00 88.88 101 VAL A CA 1
ATOM 810 C C . VAL A 1 101 ? -4.023 1.245 22.040 1.00 88.88 101 VAL A C 1
ATOM 812 O O . VAL A 1 101 ? -3.117 1.904 22.564 1.00 88.88 101 VAL A O 1
ATOM 815 N N . PRO A 1 102 ? -4.114 -0.089 22.194 1.00 90.19 102 PRO A N 1
ATOM 816 C CA . PRO A 1 102 ? -3.119 -0.868 22.928 1.00 90.19 102 PRO A CA 1
ATOM 817 C C . PRO A 1 102 ? -1.683 -0.671 22.404 1.00 90.19 102 PRO A C 1
ATOM 819 O O . PRO A 1 102 ? -1.443 -0.541 21.202 1.00 90.19 102 PRO A O 1
ATOM 822 N N . GLU A 1 103 ? -0.696 -0.649 23.304 1.00 90.56 103 GLU A N 1
ATOM 823 C CA . GLU A 1 103 ? 0.709 -0.363 22.960 1.00 90.56 103 GLU A CA 1
ATOM 824 C C . GLU A 1 103 ? 1.346 -1.404 22.027 1.00 90.56 103 GLU A C 1
ATOM 826 O O . GLU A 1 103 ? 2.195 -1.081 21.196 1.00 90.56 103 GLU A O 1
ATOM 831 N N . ASP A 1 104 ? 0.954 -2.667 22.149 1.00 88.44 104 ASP A N 1
ATOM 832 C CA . ASP A 1 104 ? 1.354 -3.747 21.248 1.00 88.44 104 ASP A CA 1
ATOM 833 C C . ASP A 1 104 ? 0.842 -3.513 19.821 1.00 88.44 104 ASP A C 1
ATOM 835 O O . ASP A 1 104 ? 1.611 -3.654 18.867 1.00 88.44 104 ASP A O 1
ATOM 839 N N . VAL A 1 105 ? -0.401 -3.047 19.681 1.00 90.62 105 VAL A N 1
ATOM 840 C CA . VAL A 1 105 ? -0.991 -2.678 18.387 1.00 90.62 105 VAL A CA 1
ATOM 841 C C . VAL A 1 105 ? -0.285 -1.457 17.799 1.00 90.62 105 VAL A C 1
ATOM 843 O O . VAL A 1 105 ? 0.095 -1.481 16.630 1.00 90.62 105 VAL A O 1
ATOM 846 N N . LYS A 1 106 ? 0.006 -0.422 18.602 1.00 90.12 106 LYS A N 1
ATOM 847 C CA . LYS A 1 106 ? 0.807 0.734 18.147 1.00 90.12 106 LYS A CA 1
ATOM 848 C C . LYS A 1 106 ? 2.183 0.305 17.627 1.00 90.12 106 LYS A C 1
ATOM 850 O O . LYS A 1 106 ? 2.644 0.795 16.594 1.00 90.12 106 LYS A O 1
ATOM 855 N N . LYS A 1 107 ? 2.849 -0.627 18.320 1.00 91.88 107 LYS A N 1
ATOM 856 C CA . LYS A 1 107 ? 4.145 -1.180 17.892 1.00 91.88 107 LYS A CA 1
ATOM 857 C C . LYS A 1 107 ? 4.033 -1.957 16.582 1.00 91.88 107 LYS A C 1
ATOM 859 O O . LYS A 1 107 ? 4.920 -1.808 15.739 1.00 91.88 107 LYS A O 1
ATOM 864 N N . ASP A 1 108 ? 2.987 -2.762 16.400 1.00 91.00 108 ASP A N 1
ATOM 865 C CA . ASP A 1 108 ? 2.736 -3.482 15.143 1.00 91.00 108 ASP A CA 1
ATOM 866 C C . ASP A 1 108 ? 2.501 -2.506 13.983 1.00 91.00 108 ASP A C 1
ATOM 868 O O . ASP A 1 108 ? 3.194 -2.570 12.967 1.00 91.00 108 ASP A O 1
ATOM 872 N N . GLN A 1 109 ? 1.632 -1.510 14.181 1.00 90.00 109 GLN A N 1
ATOM 873 C CA . GLN A 1 109 ? 1.369 -0.450 13.204 1.00 90.00 109 GLN A CA 1
ATOM 874 C C . GLN A 1 109 ? 2.644 0.298 12.802 1.00 90.00 109 GLN A C 1
ATOM 876 O O . GLN A 1 109 ? 2.887 0.529 11.615 1.00 90.00 109 GLN A O 1
ATOM 881 N N . HIS A 1 110 ? 3.490 0.646 13.775 1.00 91.94 110 HIS A N 1
ATOM 882 C CA . HIS A 1 110 ? 4.772 1.297 13.519 1.00 91.94 110 HIS A CA 1
ATOM 883 C C . HIS A 1 110 ? 5.721 0.399 12.708 1.00 91.94 110 HIS A C 1
ATOM 885 O O . HIS A 1 110 ? 6.340 0.856 11.745 1.00 91.94 110 HIS A O 1
ATOM 891 N N . ARG A 1 111 ? 5.813 -0.896 13.042 1.00 92.88 111 ARG A N 1
ATOM 892 C CA . ARG A 1 111 ? 6.617 -1.864 12.274 1.00 92.88 111 ARG A CA 1
ATOM 893 C C . ARG A 1 111 ? 6.119 -2.004 10.840 1.00 92.88 111 ARG A C 1
ATOM 895 O O . ARG A 1 111 ? 6.934 -2.019 9.918 1.00 92.88 111 ARG A O 1
ATOM 902 N N . ASP A 1 112 ? 4.810 -2.079 10.639 1.00 91.94 112 ASP A N 1
ATOM 903 C CA . ASP A 1 112 ? 4.218 -2.169 9.306 1.00 91.94 112 ASP A CA 1
ATOM 904 C C . ASP A 1 112 ? 4.423 -0.878 8.498 1.00 91.94 112 ASP A C 1
ATOM 906 O O . ASP A 1 112 ? 4.686 -0.949 7.294 1.00 91.94 112 ASP A O 1
ATOM 910 N N . CYS A 1 113 ? 4.400 0.291 9.146 1.00 92.19 113 CYS A N 1
ATOM 911 C CA . CYS A 1 113 ? 4.760 1.567 8.524 1.00 92.19 113 CYS A CA 1
ATOM 912 C C . CYS A 1 113 ? 6.214 1.561 8.020 1.00 92.19 113 CYS A C 1
ATOM 914 O O . CYS A 1 113 ? 6.460 1.787 6.833 1.00 92.19 113 CYS A O 1
ATOM 916 N N . LEU A 1 114 ? 7.169 1.190 8.881 1.00 95.12 114 LEU A N 1
ATOM 917 C CA . LEU A 1 114 ? 8.590 1.093 8.519 1.00 95.12 114 LEU A CA 1
ATOM 918 C C . LEU A 1 114 ? 8.847 0.064 7.411 1.00 95.12 114 LEU A C 1
ATOM 920 O O . LEU A 1 114 ? 9.679 0.278 6.528 1.00 95.12 114 LEU A O 1
ATOM 924 N N . ARG A 1 115 ? 8.125 -1.062 7.431 1.00 95.69 115 ARG A N 1
ATOM 925 C CA . ARG A 1 115 ? 8.212 -2.081 6.379 1.00 95.69 115 ARG A CA 1
ATOM 926 C C . ARG A 1 115 ? 7.787 -1.510 5.027 1.00 95.69 115 ARG A C 1
ATOM 928 O O . ARG A 1 115 ? 8.489 -1.704 4.039 1.00 95.69 115 ARG A O 1
ATOM 935 N N . LYS A 1 116 ? 6.656 -0.801 4.981 1.00 95.12 116 LYS A N 1
ATOM 936 C CA . LYS A 1 116 ? 6.151 -0.170 3.752 1.00 95.12 116 LYS A CA 1
ATOM 937 C C . LYS A 1 116 ? 7.102 0.900 3.230 1.00 95.12 116 LYS A C 1
ATOM 939 O O . LYS A 1 116 ? 7.357 0.930 2.031 1.00 95.12 116 LYS A O 1
ATOM 944 N N . GLN A 1 117 ? 7.652 1.726 4.120 1.00 96.00 117 GLN A N 1
ATOM 945 C CA . GLN A 1 117 ? 8.632 2.750 3.760 1.00 96.00 117 GLN A CA 1
ATOM 946 C C . GLN A 1 117 ? 9.858 2.135 3.076 1.00 96.00 117 GLN A C 1
ATOM 948 O O . GLN A 1 117 ? 10.240 2.571 1.994 1.00 96.00 117 GLN A O 1
ATOM 953 N N . ARG A 1 118 ? 10.414 1.063 3.652 1.00 97.31 118 ARG A N 1
ATOM 954 C CA . ARG A 1 118 ? 11.557 0.350 3.069 1.00 97.31 118 ARG A CA 1
ATOM 955 C C . ARG A 1 118 ? 11.254 -0.200 1.678 1.00 97.31 118 ARG A C 1
ATOM 957 O O . ARG A 1 118 ? 12.035 -0.000 0.757 1.00 97.31 118 ARG A O 1
ATOM 964 N N . LEU A 1 119 ? 10.111 -0.868 1.515 1.00 97.31 119 LEU A N 1
ATOM 965 C CA . LEU A 1 119 ? 9.709 -1.429 0.222 1.00 97.31 119 LEU A CA 1
ATOM 966 C C . LEU A 1 119 ? 9.543 -0.345 -0.846 1.00 97.31 119 LEU A C 1
ATOM 968 O O . LEU A 1 119 ? 9.899 -0.562 -2.004 1.00 97.31 119 LEU A O 1
ATOM 972 N N . PHE A 1 120 ? 9.004 0.811 -0.456 1.00 97.38 120 PHE A N 1
ATOM 973 C CA . PHE A 1 120 ? 8.869 1.957 -1.344 1.00 97.38 120 PHE A CA 1
ATOM 974 C C . PHE A 1 120 ? 10.238 2.484 -1.786 1.00 97.38 120 PHE A C 1
ATOM 976 O O . PHE A 1 120 ? 10.464 2.658 -2.979 1.00 97.38 120 PHE A O 1
ATOM 983 N N . GLU A 1 121 ? 11.169 2.665 -0.851 1.00 96.94 121 GLU A N 1
ATOM 984 C CA . GLU A 1 121 ? 12.518 3.153 -1.144 1.00 96.94 121 GLU A CA 1
ATOM 985 C C . GLU A 1 121 ? 13.324 2.166 -2.007 1.00 96.94 121 GLU A C 1
ATOM 987 O O . GLU A 1 121 ? 13.939 2.561 -2.996 1.00 96.94 121 GLU A O 1
ATOM 992 N N . GLU A 1 122 ? 13.231 0.863 -1.732 1.00 97.38 122 GLU A N 1
ATOM 993 C CA . GLU A 1 122 ? 13.827 -0.187 -2.569 1.00 97.38 122 GLU A CA 1
ATOM 994 C C . GLU A 1 122 ? 13.224 -0.230 -3.981 1.00 97.38 122 GLU A C 1
ATOM 996 O O . GLU A 1 122 ? 13.923 -0.487 -4.963 1.00 97.38 122 GLU A O 1
ATOM 1001 N N . ALA A 1 123 ? 11.910 -0.031 -4.118 1.00 97.56 123 ALA A N 1
ATOM 1002 C CA . ALA A 1 123 ? 11.260 0.051 -5.424 1.00 97.56 123 ALA A CA 1
ATOM 1003 C C . ALA A 1 123 ? 11.708 1.300 -6.193 1.00 97.56 123 ALA A C 1
ATOM 1005 O O . ALA A 1 123 ? 12.028 1.208 -7.377 1.00 97.56 123 ALA A O 1
ATOM 1006 N N . PHE A 1 124 ? 11.795 2.437 -5.508 1.00 97.12 124 PHE A N 1
ATOM 1007 C CA . PHE A 1 124 ? 12.258 3.689 -6.087 1.00 97.12 124 PHE A CA 1
ATOM 1008 C C . PHE A 1 124 ? 13.704 3.579 -6.590 1.00 97.12 124 PHE A C 1
ATOM 1010 O O . PHE A 1 124 ? 13.986 3.898 -7.745 1.00 97.12 124 PHE A O 1
ATOM 1017 N N . GLN A 1 125 ? 14.605 3.024 -5.774 1.00 96.75 125 GLN A N 1
ATOM 1018 C CA . GLN A 1 125 ? 16.003 2.815 -6.155 1.00 96.75 125 GLN A CA 1
ATOM 1019 C C . GLN A 1 125 ? 16.148 1.853 -7.342 1.00 96.75 125 GLN A C 1
ATOM 1021 O O . GLN A 1 125 ? 16.952 2.098 -8.243 1.00 96.75 125 GLN A O 1
ATOM 1026 N N . ARG A 1 126 ? 15.347 0.780 -7.383 1.00 96.75 126 ARG A N 1
ATOM 1027 C CA . ARG A 1 126 ? 15.314 -0.134 -8.536 1.00 96.75 126 ARG A CA 1
ATOM 1028 C C . ARG A 1 126 ? 14.897 0.577 -9.818 1.00 96.75 126 ARG A C 1
ATOM 1030 O O . ARG A 1 126 ? 15.530 0.345 -10.842 1.00 96.75 126 ARG A O 1
ATOM 1037 N N . GLY A 1 127 ? 13.907 1.467 -9.750 1.00 97.75 127 GLY A N 1
ATOM 1038 C CA . GLY A 1 127 ? 13.496 2.283 -10.894 1.00 97.75 127 GLY A CA 1
ATOM 1039 C C . GLY A 1 127 ? 14.643 3.133 -11.449 1.00 97.75 127 GLY A C 1
ATOM 1040 O O . GLY A 1 127 ? 14.907 3.105 -12.649 1.00 97.75 127 GLY A O 1
ATOM 1041 N N . LEU A 1 128 ? 15.396 3.809 -10.573 1.00 97.62 128 LEU A N 1
ATOM 1042 C CA . LEU A 1 128 ? 16.566 4.603 -10.977 1.00 97.62 128 LEU A CA 1
ATOM 1043 C C . LEU A 1 128 ? 17.683 3.744 -11.592 1.00 97.62 128 LEU A C 1
ATOM 1045 O O . LEU A 1 128 ? 18.333 4.140 -12.563 1.00 97.62 128 LEU A O 1
ATOM 1049 N N . ASP A 1 129 ? 17.927 2.557 -11.034 1.00 96.69 129 ASP A N 1
ATOM 1050 C CA . ASP A 1 129 ? 18.931 1.631 -11.559 1.00 96.69 129 ASP A CA 1
ATOM 1051 C C . ASP A 1 129 ? 18.529 1.047 -12.922 1.00 96.69 129 ASP A C 1
ATOM 1053 O O . ASP A 1 129 ? 19.392 0.842 -13.781 1.00 96.69 129 ASP A O 1
ATOM 1057 N N . GLU A 1 130 ? 17.242 0.779 -13.137 1.00 96.69 130 GLU A N 1
ATOM 1058 C CA . GLU A 1 130 ? 16.702 0.332 -14.422 1.00 96.69 130 GLU A CA 1
ATOM 1059 C C . GLU A 1 130 ? 16.824 1.418 -15.493 1.00 96.69 130 GLU A C 1
ATOM 1061 O O . GLU A 1 130 ? 17.350 1.135 -16.572 1.00 96.69 130 GLU A O 1
ATOM 1066 N N . GLU A 1 131 ? 16.463 2.661 -15.172 1.00 96.94 131 GLU A N 1
ATOM 1067 C CA . GLU A 1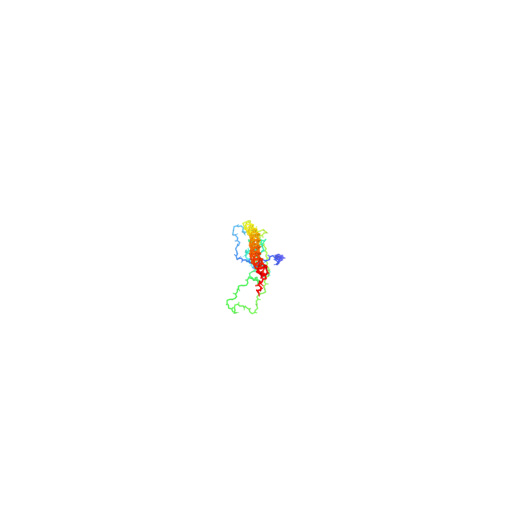 131 ? 16.609 3.804 -16.079 1.00 96.94 131 GLU A CA 1
ATOM 1068 C C . GLU A 1 131 ? 18.078 4.016 -16.484 1.00 96.94 131 GLU A C 1
ATOM 1070 O O . GLU A 1 131 ? 18.404 4.157 -17.669 1.00 96.94 131 GLU A O 1
ATOM 1075 N N . ARG A 1 132 ? 19.007 3.942 -15.518 1.00 97.31 132 ARG A N 1
ATOM 1076 C CA . ARG A 1 132 ? 20.452 4.011 -15.791 1.00 97.31 132 ARG A CA 1
ATOM 1077 C C . ARG A 1 132 ? 20.895 2.909 -16.755 1.00 97.31 132 ARG A C 1
ATOM 1079 O O . ARG A 1 132 ? 21.610 3.181 -17.721 1.00 97.31 132 ARG A O 1
ATOM 1086 N N . ARG A 1 133 ? 20.461 1.666 -16.524 1.00 96.50 133 ARG A N 1
ATOM 1087 C CA . ARG A 1 133 ? 20.794 0.517 -17.387 1.00 96.50 133 ARG A CA 1
ATOM 1088 C C . ARG A 1 133 ? 20.217 0.671 -18.790 1.00 96.50 133 ARG A C 1
ATOM 1090 O O . ARG A 1 133 ? 20.863 0.268 -19.760 1.00 96.50 133 ARG A O 1
ATOM 1097 N N . GLU A 1 134 ? 19.018 1.222 -18.921 1.00 96.88 134 GLU A N 1
ATOM 1098 C CA . GLU A 1 134 ? 18.402 1.476 -20.220 1.00 96.88 134 GLU A CA 1
ATOM 1099 C C . GLU A 1 134 ? 19.175 2.540 -20.998 1.00 96.88 134 GLU A C 1
ATOM 1101 O O . GLU A 1 134 ? 19.531 2.316 -22.159 1.00 96.88 134 GLU A O 1
ATOM 1106 N N . LYS A 1 135 ? 19.544 3.641 -20.339 1.00 97.81 135 LYS A N 1
ATOM 1107 C CA . LYS A 1 135 ? 20.375 4.686 -20.939 1.00 97.81 135 LYS A CA 1
ATOM 1108 C C . LYS A 1 135 ? 21.706 4.129 -21.448 1.00 97.81 135 LYS A C 1
ATOM 1110 O O . LYS A 1 135 ? 22.052 4.340 -22.610 1.00 97.81 135 LYS A O 1
ATOM 1115 N N . GLU A 1 136 ? 22.401 3.326 -20.643 1.00 97.19 136 GLU A N 1
ATOM 1116 C CA . GLU A 1 136 ? 23.644 2.666 -21.062 1.00 97.19 136 GLU A CA 1
ATOM 1117 C C . GLU A 1 136 ? 23.442 1.721 -22.260 1.00 97.19 136 GLU A C 1
ATOM 1119 O O . GLU A 1 136 ? 24.282 1.654 -23.164 1.00 97.19 136 GLU A O 1
ATOM 1124 N N . ARG A 1 137 ? 22.330 0.974 -22.307 1.00 97.56 137 ARG A N 1
ATOM 1125 C CA . ARG A 1 137 ? 21.997 0.101 -23.449 1.00 97.56 137 ARG A CA 1
ATOM 1126 C C . ARG A 1 137 ? 21.763 0.912 -24.719 1.00 97.56 137 ARG A C 1
ATOM 1128 O O . ARG A 1 137 ? 22.276 0.537 -25.779 1.00 97.56 137 ARG A O 1
ATOM 1135 N N . MET A 1 138 ? 21.033 2.017 -24.611 1.00 97.00 138 MET A N 1
ATOM 1136 C CA . MET A 1 138 ? 20.755 2.920 -25.725 1.00 97.00 138 MET A CA 1
ATOM 1137 C C . MET A 1 138 ? 22.033 3.581 -26.243 1.00 97.00 138 MET A C 1
ATOM 1139 O O . MET A 1 138 ? 22.276 3.585 -27.452 1.00 97.00 138 MET A O 1
ATOM 1143 N N . GLU A 1 139 ? 22.909 4.041 -25.351 1.00 97.50 139 GLU A N 1
ATOM 1144 C CA . GLU A 1 139 ? 24.217 4.593 -25.712 1.00 97.50 139 GLU A CA 1
ATOM 1145 C C . GLU A 1 139 ? 25.107 3.551 -26.402 1.00 97.50 139 GLU A C 1
ATOM 1147 O O . GLU A 1 13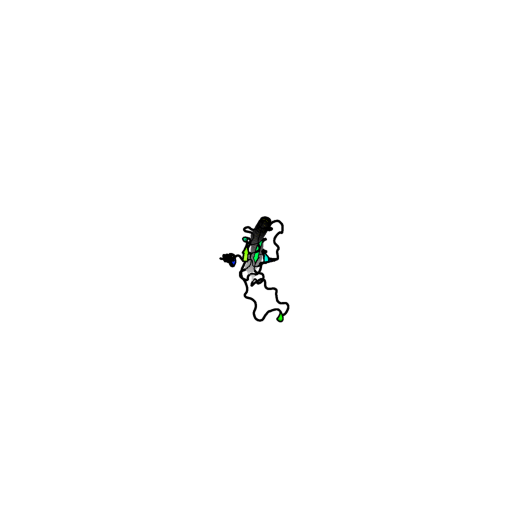9 ? 25.679 3.820 -27.461 1.00 97.50 139 GLU A O 1
ATOM 1152 N N . ARG A 1 140 ? 25.167 2.316 -25.886 1.00 97.25 140 ARG A N 1
ATOM 1153 C CA . ARG A 1 140 ? 25.913 1.218 -26.528 1.00 97.25 140 ARG A CA 1
ATOM 1154 C C . ARG A 1 140 ? 25.379 0.898 -27.921 1.00 97.25 140 ARG A C 1
ATOM 1156 O O . ARG A 1 140 ? 26.175 0.658 -28.832 1.00 97.25 140 ARG A O 1
ATOM 1163 N N . LYS A 1 141 ? 24.055 0.880 -28.100 1.00 97.75 141 LYS A N 1
ATOM 1164 C CA . LYS A 1 141 ? 23.423 0.655 -29.407 1.00 97.75 141 LYS A CA 1
ATOM 1165 C C . LYS A 1 141 ? 23.786 1.776 -30.382 1.00 97.75 141 LYS A C 1
ATOM 1167 O O . LYS A 1 141 ? 24.273 1.484 -31.472 1.00 97.75 141 LYS A O 1
ATOM 1172 N N . LYS A 1 142 ? 23.670 3.035 -29.950 1.00 97.75 142 LYS A N 1
ATOM 1173 C CA . LYS A 1 142 ? 24.040 4.216 -30.741 1.00 97.75 142 LYS A CA 1
ATOM 1174 C C . LYS A 1 142 ? 25.512 4.183 -31.170 1.00 97.75 142 LYS A C 1
ATOM 1176 O O . LYS A 1 142 ? 25.807 4.345 -32.350 1.00 97.75 142 LYS A O 1
ATOM 1181 N N . CYS A 1 143 ? 26.427 3.876 -30.250 1.00 97.81 143 CYS A N 1
ATOM 1182 C CA . CYS A 1 143 ? 27.857 3.737 -30.547 1.00 97.81 143 CYS A CA 1
ATOM 1183 C C . CYS A 1 143 ? 28.146 2.633 -31.577 1.00 97.81 143 CYS A C 1
ATOM 1185 O O . CYS A 1 143 ? 28.998 2.803 -32.450 1.00 97.81 143 CYS A O 1
ATOM 1187 N N . LYS A 1 144 ? 27.447 1.491 -31.502 1.00 97.56 144 LYS A N 1
ATOM 1188 C CA . LYS A 1 144 ? 27.587 0.408 -32.491 1.00 97.56 144 LYS A CA 1
ATOM 1189 C C . LYS A 1 144 ? 27.074 0.826 -33.869 1.00 97.56 144 LYS A C 1
ATOM 1191 O O . LYS A 1 144 ? 27.747 0.573 -34.865 1.00 97.56 144 LYS A O 1
ATOM 1196 N N . GLU A 1 145 ? 25.917 1.479 -33.928 1.00 97.56 145 GLU A N 1
ATOM 1197 C CA . GLU A 1 145 ? 25.340 1.975 -35.181 1.00 97.56 145 GLU A CA 1
ATOM 1198 C C . GLU A 1 145 ? 26.226 3.039 -35.840 1.00 97.56 145 GLU A C 1
ATOM 1200 O O . GLU A 1 145 ? 26.437 2.999 -37.053 1.00 97.56 145 GLU A O 1
ATOM 1205 N N . GLU A 1 146 ? 26.805 3.951 -35.057 1.00 97.12 146 GLU A N 1
ATOM 1206 C CA . GLU A 1 146 ? 27.741 4.960 -35.559 1.00 97.12 146 GLU A CA 1
ATOM 1207 C C . GLU A 1 146 ? 29.010 4.319 -36.138 1.00 97.12 146 GLU A C 1
ATOM 1209 O O . GLU A 1 146 ? 29.423 4.659 -37.250 1.00 97.12 146 GLU A O 1
ATOM 1214 N N . ARG A 1 147 ? 29.602 3.341 -35.435 1.00 97.00 147 ARG A N 1
ATOM 1215 C CA . ARG A 1 147 ? 30.758 2.582 -35.944 1.00 97.00 147 ARG A CA 1
ATOM 1216 C C . ARG A 1 147 ? 30.429 1.873 -37.257 1.00 97.00 147 ARG A C 1
ATOM 1218 O O . ARG A 1 147 ? 31.196 1.984 -38.210 1.00 97.00 147 ARG A O 1
ATOM 1225 N N . ALA A 1 148 ? 29.266 1.227 -37.342 1.00 97.56 148 ALA A N 1
ATOM 1226 C CA . ALA A 1 148 ? 28.820 0.562 -38.563 1.00 97.56 148 ALA A CA 1
ATOM 1227 C C . ALA A 1 148 ? 28.607 1.547 -39.729 1.00 97.56 148 ALA A C 1
ATOM 1229 O O . ALA A 1 148 ? 28.911 1.220 -40.876 1.00 97.56 148 ALA A O 1
ATOM 1230 N N . ARG A 1 149 ? 28.112 2.767 -39.465 1.00 97.75 149 ARG A N 1
ATOM 1231 C CA . ARG A 1 149 ? 27.999 3.824 -40.487 1.00 97.75 149 ARG A CA 1
ATOM 1232 C C . ARG A 1 149 ? 29.372 4.266 -40.988 1.00 97.75 149 ARG A C 1
ATOM 1234 O O . ARG A 1 149 ? 29.573 4.303 -42.199 1.00 97.75 149 ARG A O 1
ATOM 1241 N N . LYS A 1 150 ? 30.317 4.537 -40.082 1.00 97.56 150 LYS A N 1
ATOM 1242 C CA . LYS A 1 150 ? 31.695 4.919 -40.442 1.00 97.56 150 LYS A CA 1
ATOM 1243 C C . LYS A 1 150 ? 32.382 3.837 -41.273 1.00 97.56 150 LYS A C 1
ATOM 1245 O O . LYS A 1 150 ? 32.989 4.143 -42.292 1.00 97.56 150 LYS A O 1
ATOM 1250 N N . GLU A 1 151 ? 32.220 2.572 -40.896 1.00 97.50 151 GLU A N 1
ATOM 1251 C CA . GLU A 1 151 ? 32.784 1.449 -41.646 1.00 97.50 151 GLU A CA 1
ATOM 1252 C C . GLU A 1 151 ? 32.173 1.316 -43.051 1.00 97.50 151 GLU A C 1
ATOM 1254 O O . GLU A 1 151 ? 32.894 1.093 -44.023 1.00 97.50 151 GLU A O 1
ATOM 1259 N N . LYS A 1 152 ? 30.852 1.498 -43.194 1.00 97.81 152 LYS A N 1
ATOM 1260 C CA . LYS A 1 152 ? 30.194 1.503 -44.513 1.00 97.81 152 LYS A CA 1
ATOM 1261 C C . LYS A 1 152 ? 30.721 2.623 -45.409 1.00 97.81 152 LYS A C 1
ATOM 1263 O O . LYS A 1 152 ? 30.987 2.360 -46.581 1.00 97.81 152 LYS A O 1
ATOM 1268 N N . ILE A 1 153 ? 30.893 3.826 -44.860 1.00 97.75 153 ILE A N 1
ATOM 1269 C CA . ILE A 1 153 ? 31.461 4.972 -45.584 1.00 97.75 153 ILE A CA 1
ATOM 1270 C C . ILE A 1 153 ? 32.894 4.650 -46.023 1.00 97.75 153 ILE A C 1
ATOM 1272 O O . ILE A 1 153 ? 33.186 4.723 -47.212 1.00 97.75 153 ILE A O 1
ATOM 1276 N N . ALA A 1 154 ? 33.750 4.172 -45.115 1.00 97.50 154 ALA A N 1
ATOM 1277 C CA . ALA A 1 154 ? 35.132 3.808 -45.435 1.00 97.50 154 ALA A CA 1
ATOM 1278 C C . ALA A 1 154 ? 35.224 2.742 -46.545 1.00 97.50 154 ALA A C 1
ATOM 1280 O O . ALA A 1 154 ? 36.026 2.866 -47.469 1.00 97.50 154 ALA A O 1
ATOM 1281 N N . ARG A 1 155 ? 34.355 1.720 -46.518 1.00 96.94 155 ARG A N 1
ATOM 1282 C CA . ARG A 1 155 ? 34.284 0.700 -47.581 1.00 96.94 155 ARG A CA 1
ATOM 1283 C C . ARG A 1 155 ? 33.833 1.284 -48.922 1.00 96.94 155 ARG A C 1
ATOM 1285 O O . ARG A 1 155 ? 34.314 0.849 -49.968 1.00 96.94 155 ARG A O 1
ATOM 1292 N N . GLN A 1 156 ? 32.892 2.229 -48.922 1.00 96.44 156 GLN A N 1
ATOM 1293 C CA . GLN A 1 156 ? 32.461 2.909 -50.147 1.00 96.44 156 GLN A CA 1
ATOM 1294 C C . GLN A 1 156 ? 33.571 3.798 -50.715 1.00 96.44 156 GLN A C 1
ATOM 1296 O O . GLN A 1 156 ? 33.822 3.749 -51.918 1.00 96.44 156 GLN A O 1
ATOM 1301 N N . GLU A 1 157 ? 34.282 4.536 -49.864 1.00 96.94 157 GLU A N 1
ATOM 1302 C CA . GLU A 1 157 ? 35.440 5.337 -50.266 1.00 96.94 157 GLU A CA 1
ATOM 1303 C C . GLU A 1 157 ? 36.568 4.470 -50.834 1.00 96.94 157 GLU A C 1
ATOM 1305 O O . GLU A 1 157 ? 37.150 4.811 -51.862 1.00 96.94 157 GLU A O 1
ATOM 1310 N N . GLU A 1 158 ? 36.858 3.317 -50.227 1.00 95.88 158 GLU A N 1
ATOM 1311 C CA . GLU A 1 158 ? 37.862 2.382 -50.744 1.00 95.88 158 GLU A CA 1
ATOM 1312 C C . GLU A 1 158 ? 37.474 1.849 -52.134 1.00 95.88 158 GLU A C 1
ATOM 1314 O O . GLU A 1 158 ? 38.303 1.817 -53.049 1.00 95.88 158 GLU A O 1
ATOM 1319 N N . ARG A 1 159 ? 36.198 1.483 -52.327 1.00 97.00 159 ARG A N 1
ATOM 1320 C CA . ARG A 1 159 ? 35.669 1.074 -53.639 1.00 97.00 159 ARG A CA 1
ATOM 1321 C C . ARG A 1 159 ? 35.786 2.199 -54.663 1.00 97.00 159 ARG A C 1
ATOM 1323 O O . ARG A 1 159 ? 36.238 1.946 -55.776 1.00 97.00 159 ARG A O 1
ATOM 1330 N N . ALA A 1 160 ? 35.438 3.430 -54.291 1.00 96.62 160 ALA A N 1
ATOM 1331 C CA . ALA A 1 160 ? 35.568 4.594 -55.162 1.00 96.62 160 ALA A CA 1
ATOM 1332 C C . ALA A 1 160 ? 37.032 4.853 -55.551 1.00 96.62 160 ALA A C 1
ATOM 1334 O O . ALA A 1 160 ? 37.322 5.068 -56.725 1.00 96.62 160 ALA A O 1
ATOM 1335 N N . ARG A 1 161 ? 37.972 4.738 -54.601 1.00 96.19 161 ARG A N 1
ATOM 1336 C CA . ARG A 1 161 ? 39.418 4.848 -54.865 1.00 96.19 161 ARG A CA 1
ATOM 1337 C C . ARG A 1 161 ? 39.908 3.768 -55.828 1.00 96.19 161 ARG A C 1
ATOM 1339 O O . ARG A 1 161 ? 40.675 4.076 -56.734 1.00 96.19 161 ARG A O 1
ATOM 1346 N N . LYS A 1 162 ? 39.470 2.515 -55.658 1.00 96.25 162 LYS A N 1
ATOM 1347 C CA . LYS A 1 162 ? 39.807 1.412 -56.576 1.00 96.25 162 LYS A CA 1
ATOM 1348 C C . LYS A 1 162 ? 39.278 1.679 -57.985 1.00 96.25 162 LYS A C 1
ATOM 1350 O O . LYS A 1 162 ? 40.047 1.593 -58.935 1.00 96.25 162 LYS A O 1
ATOM 1355 N N . LEU A 1 163 ? 38.013 2.084 -58.109 1.00 96.31 163 LEU A N 1
ATOM 1356 C CA . LEU A 1 163 ? 37.409 2.437 -59.397 1.00 96.31 163 LEU A CA 1
ATOM 1357 C C . LEU A 1 163 ? 38.112 3.627 -60.065 1.00 96.31 163 LEU A C 1
ATOM 1359 O O . LEU A 1 163 ? 38.337 3.592 -61.271 1.00 96.31 163 LEU A O 1
ATOM 1363 N N . ALA A 1 164 ? 38.495 4.655 -59.302 1.00 95.06 164 ALA A N 1
ATOM 1364 C CA . ALA A 1 164 ? 39.240 5.800 -59.822 1.00 95.06 164 ALA A CA 1
ATOM 1365 C C . ALA A 1 164 ? 40.605 5.384 -60.390 1.00 95.06 164 ALA A C 1
ATOM 1367 O O . ALA A 1 164 ? 40.941 5.781 -61.500 1.00 95.06 164 ALA A O 1
ATOM 1368 N N . ARG A 1 165 ? 41.346 4.513 -59.685 1.00 94.56 165 ARG A N 1
ATOM 1369 C CA . ARG A 1 165 ? 42.622 3.964 -60.183 1.00 94.56 165 ARG A CA 1
ATOM 1370 C C . ARG A 1 165 ? 42.446 3.172 -61.477 1.00 94.56 165 ARG A C 1
ATOM 1372 O O . ARG A 1 165 ? 43.264 3.303 -62.379 1.00 94.56 165 ARG A O 1
ATOM 1379 N N . THR A 1 166 ? 41.390 2.361 -61.581 1.00 94.94 166 THR A N 1
ATOM 1380 C CA . THR A 1 166 ? 41.095 1.612 -62.813 1.00 94.94 166 THR A CA 1
ATOM 1381 C C . THR A 1 166 ? 40.777 2.550 -63.978 1.00 94.94 166 THR A C 1
ATOM 1383 O O . THR A 1 166 ? 41.312 2.350 -65.063 1.00 94.94 166 THR A O 1
ATOM 1386 N N . ARG A 1 167 ? 39.966 3.595 -63.756 1.00 93.62 167 ARG A N 1
ATOM 1387 C CA . ARG A 1 167 ? 39.655 4.606 -64.784 1.00 93.62 167 ARG A CA 1
ATOM 1388 C C . ARG A 1 167 ? 40.900 5.362 -65.244 1.00 93.62 167 ARG A C 1
ATOM 1390 O O . ARG A 1 167 ? 41.103 5.516 -66.439 1.00 93.62 167 ARG A O 1
ATOM 1397 N N . GLU A 1 168 ? 41.752 5.778 -64.309 1.00 93.12 168 GLU A N 1
ATOM 1398 C CA . GLU A 1 168 ? 43.007 6.468 -64.625 1.00 93.12 168 GLU A CA 1
ATOM 1399 C C . GLU A 1 168 ? 43.960 5.575 -65.441 1.00 93.12 168 GLU A C 1
ATOM 1401 O O . GLU A 1 168 ? 44.609 6.045 -66.372 1.00 93.12 168 GLU A O 1
ATOM 1406 N N . ALA A 1 169 ? 44.040 4.279 -65.121 1.00 91.56 169 ALA A N 1
ATOM 1407 C CA . ALA A 1 169 ? 44.829 3.327 -65.900 1.00 91.56 169 ALA A CA 1
ATOM 1408 C C . ALA A 1 169 ? 44.283 3.165 -67.329 1.00 91.56 169 ALA A C 1
ATOM 1410 O O . ALA A 1 169 ? 45.058 3.231 -68.279 1.00 91.56 169 ALA A O 1
ATOM 1411 N N . GLN A 1 170 ? 42.960 3.034 -67.484 1.00 90.56 170 GLN A N 1
ATOM 1412 C CA . GLN A 1 170 ? 42.307 2.960 -68.796 1.00 90.56 170 GLN A CA 1
ATOM 1413 C C . GLN A 1 170 ? 42.573 4.212 -69.638 1.00 90.56 170 GLN A C 1
ATOM 1415 O O . GLN A 1 170 ? 42.960 4.098 -70.796 1.00 90.56 170 GLN A O 1
ATOM 1420 N N . GLU A 1 171 ? 42.436 5.403 -69.053 1.00 89.44 171 GLU A N 1
ATOM 1421 C CA . GLU A 1 171 ? 42.713 6.662 -69.748 1.00 89.44 171 GLU A CA 1
ATOM 1422 C C . GLU A 1 171 ? 44.184 6.762 -70.185 1.00 89.44 171 GLU A C 1
ATOM 1424 O O . GLU A 1 171 ? 44.477 7.186 -71.305 1.00 89.44 171 GLU A O 1
ATOM 1429 N N . LYS A 1 172 ? 45.121 6.327 -69.331 1.00 87.06 172 LYS A N 1
ATOM 1430 C CA . LYS A 1 172 ? 46.551 6.278 -69.671 1.00 87.06 172 LYS A CA 1
ATOM 1431 C C . LYS A 1 172 ? 46.837 5.314 -70.820 1.00 87.06 172 LYS A C 1
ATOM 1433 O O . LYS A 1 172 ? 47.623 5.667 -71.699 1.00 87.06 172 LYS A O 1
ATOM 1438 N N . ASP A 1 173 ? 46.221 4.136 -70.833 1.00 85.25 173 ASP A N 1
ATOM 1439 C CA . ASP A 1 173 ? 46.393 3.171 -71.921 1.00 85.25 173 ASP A CA 1
ATOM 1440 C C . ASP A 1 173 ? 45.768 3.679 -73.231 1.00 85.25 173 ASP A C 1
ATOM 1442 O O . ASP A 1 173 ? 46.447 3.699 -74.257 1.00 85.25 173 ASP A O 1
ATOM 1446 N N . GLU A 1 174 ? 44.557 4.245 -73.199 1.00 82.81 174 GLU A N 1
ATOM 1447 C CA . GLU A 1 174 ? 43.956 4.893 -74.375 1.00 82.81 174 GLU A CA 1
ATOM 1448 C C . GLU A 1 174 ? 44.807 6.056 -74.911 1.00 82.81 174 GLU A C 1
ATOM 1450 O O . GLU A 1 174 ? 44.918 6.263 -76.124 1.00 82.81 174 GLU A O 1
ATOM 1455 N N . ALA A 1 175 ? 45.412 6.849 -74.022 1.00 80.69 175 ALA A N 1
ATOM 1456 C CA . ALA A 1 175 ? 46.303 7.938 -74.406 1.00 80.69 175 ALA A CA 1
ATOM 1457 C C . ALA A 1 175 ? 47.606 7.427 -75.044 1.00 80.69 175 ALA A C 1
ATOM 1459 O O . ALA A 1 175 ? 48.132 8.076 -75.953 1.00 80.69 175 ALA A O 1
ATOM 1460 N N . ARG A 1 176 ? 48.129 6.275 -74.599 1.00 76.19 176 ARG A N 1
ATOM 1461 C CA . ARG A 1 176 ? 49.280 5.607 -75.230 1.00 76.19 176 ARG A CA 1
ATOM 1462 C C . ARG A 1 176 ? 48.921 5.098 -76.623 1.00 76.19 176 ARG A C 1
ATOM 1464 O O . ARG A 1 176 ? 49.662 5.380 -77.563 1.00 76.19 176 ARG A O 1
ATOM 1471 N N . ASP A 1 177 ? 47.766 4.457 -76.778 1.00 73.19 177 ASP A N 1
ATOM 1472 C CA . ASP A 1 177 ? 47.301 3.934 -78.067 1.00 73.19 177 ASP A CA 1
ATOM 1473 C C . ASP A 1 177 ? 47.064 5.050 -79.099 1.00 73.19 177 ASP A C 1
ATOM 1475 O O . ASP A 1 177 ? 47.432 4.917 -80.269 1.00 73.19 177 ASP A O 1
ATOM 1479 N N . LYS A 1 178 ? 46.542 6.208 -78.670 1.00 72.25 178 LYS A N 1
ATOM 1480 C CA . LYS A 1 178 ? 46.372 7.393 -79.534 1.00 72.25 178 LYS A CA 1
ATOM 1481 C C . LYS A 1 178 ? 47.705 7.988 -80.016 1.00 72.25 178 LYS A C 1
ATOM 1483 O O . LYS A 1 178 ? 47.745 8.552 -81.107 1.00 72.25 178 LYS A O 1
ATOM 1488 N N . LYS A 1 179 ? 48.797 7.846 -79.252 1.00 61.84 179 LYS A N 1
ATOM 1489 C CA . LYS A 1 179 ? 50.146 8.337 -79.613 1.00 61.84 179 LYS A CA 1
ATOM 1490 C C . LYS A 1 179 ? 50.958 7.357 -80.478 1.00 61.84 179 LYS A C 1
ATOM 1492 O O . LYS A 1 179 ? 51.999 7.746 -80.995 1.00 61.84 179 LYS A O 1
ATOM 1497 N N . GLY A 1 180 ? 50.507 6.110 -80.648 1.00 58.16 180 GLY A N 1
ATOM 1498 C CA . GLY A 1 180 ? 51.258 5.034 -81.315 1.00 58.16 180 GLY A CA 1
ATOM 1499 C C . GLY A 1 180 ? 51.102 4.915 -82.838 1.00 58.16 180 GLY A C 1
ATOM 1500 O O . GLY A 1 180 ? 51.748 4.059 -83.445 1.00 58.16 180 GLY A O 1
ATOM 1501 N N . LYS A 1 181 ? 50.271 5.735 -83.496 1.00 56.88 181 LYS A N 1
ATOM 1502 C CA . LYS A 1 181 ? 50.125 5.692 -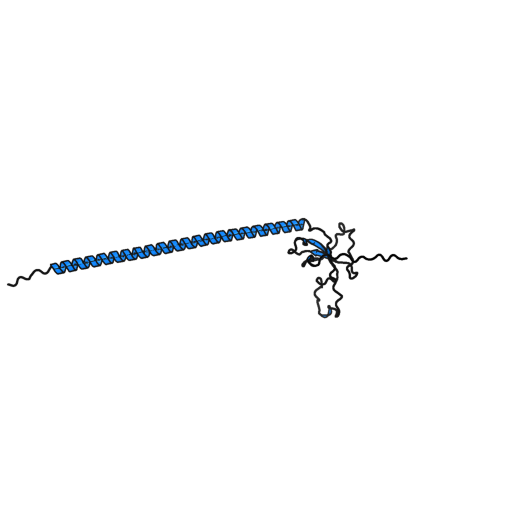84.963 1.00 56.88 181 LYS A CA 1
ATOM 1503 C C . LYS A 1 181 ? 51.249 6.476 -85.646 1.00 56.88 181 LYS A C 1
ATOM 1505 O O . LYS A 1 181 ? 51.112 7.664 -85.916 1.00 56.88 181 LYS A O 1
ATOM 1510 N N . TRP A 1 182 ? 52.352 5.791 -85.941 1.00 54.53 182 TRP A N 1
ATOM 1511 C CA . TRP A 1 182 ? 53.400 6.300 -86.829 1.00 54.53 182 TRP A CA 1
ATOM 1512 C C . TRP A 1 182 ? 52.886 6.397 -88.276 1.00 54.53 182 TRP A C 1
ATOM 1514 O O . TRP A 1 182 ? 52.162 5.495 -88.717 1.00 54.53 182 TRP A O 1
ATOM 1524 N N . PRO A 1 183 ? 53.232 7.459 -89.032 1.00 53.31 183 PRO A N 1
ATOM 1525 C CA . PRO A 1 183 ? 52.816 7.584 -90.423 1.00 53.31 183 PRO A CA 1
ATOM 1526 C C . PRO A 1 183 ? 53.435 6.443 -91.237 1.00 53.31 183 PRO A C 1
ATOM 1528 O O . PRO A 1 183 ? 54.650 6.241 -91.220 1.00 53.31 183 PRO A O 1
ATOM 1531 N N . ARG A 1 184 ? 52.597 5.663 -91.931 1.00 56.06 184 ARG A N 1
ATOM 1532 C CA . ARG A 1 184 ? 53.085 4.644 -92.866 1.00 56.06 184 ARG A CA 1
ATOM 1533 C C . ARG A 1 184 ? 53.784 5.354 -94.021 1.00 56.06 184 ARG A C 1
ATOM 1535 O O . ARG A 1 184 ? 53.143 6.100 -94.753 1.00 56.06 184 ARG A O 1
ATOM 1542 N N . VAL A 1 185 ? 55.080 5.095 -94.169 1.00 53.34 185 VAL A N 1
ATOM 1543 C CA . VAL A 1 185 ? 55.855 5.450 -95.359 1.00 53.34 185 VAL A CA 1
ATOM 1544 C C . VAL A 1 185 ? 55.259 4.683 -96.539 1.00 53.34 185 VAL A C 1
ATOM 1546 O O . VAL A 1 185 ? 55.307 3.455 -96.572 1.00 53.34 185 VAL A O 1
ATOM 1549 N N . THR A 1 186 ? 54.638 5.405 -97.467 1.00 55.56 186 THR A N 1
ATOM 1550 C CA . THR A 1 186 ? 54.250 4.896 -98.786 1.00 55.56 186 THR A CA 1
ATOM 1551 C C . THR A 1 186 ? 55.432 5.052 -99.735 1.00 55.56 186 THR A C 1
ATOM 1553 O O . THR A 1 186 ? 56.028 6.128 -99.783 1.00 55.56 186 THR A O 1
ATOM 1556 N N . GLN A 1 187 ? 55.776 3.956 -100.412 1.00 58.34 187 GLN A N 1
ATOM 1557 C CA . GLN A 1 187 ? 56.864 3.840 -101.385 1.00 58.34 187 GLN A CA 1
ATOM 1558 C C . GLN A 1 187 ? 56.458 4.405 -102.747 1.00 58.34 187 GLN A C 1
ATOM 1560 O O . GLN A 1 187 ? 55.258 4.278 -103.086 1.00 58.34 187 GLN A O 1
#

pLDDT: mean 84.38, std 14.07, range [35.5, 97.81]

Secondary structure (DSSP, 8-state):
-------PPPP---GGG--SSEEEE---TTTSTT-PPPB-TTSSBPEEEEE--TTSTTTTT-EEEE-TTBTT-PPPPSSGGGS-SSPPPPB--EEES-SS--HHHHHHHHHHHHHHHHHHHHHHHHHHHHHHHHHHHHHHHHHHHHHHHHHHHHHHHHHHHHHHHHHHHHHHHHHHHHH--PPP---

Sequence (187 aa):
MASSGSVTRPPCANREDMPDKWTDAELDKVKDKDMRTPSCWCGDVCKVKVSTDRKKSWTEGRRYFVCPNYAYDRSRPAHAYDVPPSPPPLCKYFTWIDQDVPEDVKKDQHRDCLRKQRLFEEAFQRGLDEERREKERMERKKCKEERARKEKIARQEERARKLARTREAQEKDEARDKKGKWPRVTQ

Foldseek 3Di:
DDDPPPPPQDDADDLVLDAPDKDFDDDDCVPCVVPDQDQHPVRDGWTKIAHCRPVNLFRHRWIKTDHPQAPNPDDDDPDPVVQPPDRDPHGNGMDTPDPGHDPVSVVVNVVVVVVVVVVVVVVVVVVVVVVVVVVVVVVVVVVVVVVVVVVVVVVVVVVVVVVVVVVVVVVVVVVVVVVPDDDDDDD